Protein AF-W2XM88-F1 (afdb_monomer_lite)

Radius of gyration: 31.47 Å; chains: 1; bounding box: 105×67×70 Å

Sequence (199 aa):
MSSGGAAGGGGGAGAVAAAAQPRLARGGSKPSKVEGTFEVYRVELEVYLEEREAWGVVIGTDRRHNNDADQQAAWDSRNRLARGTILRGLRGCQHNAANKVCAMATAREMWTTLVEDNTVRDYSYMMTLRSQLYALKHVQGQLMSEYLSNIGRTRQLLNIVDPTHAISDDEMARILVVGVMQTHRDLVDQFYLLAKETL

Structure (mmCIF, N/CA/C/O backbone):
data_AF-W2XM88-F1
#
_entry.id   AF-W2XM88-F1
#
loop_
_atom_site.group_PDB
_atom_site.id
_atom_site.type_symbol
_atom_site.label_atom_id
_atom_site.label_alt_id
_atom_site.label_comp_id
_atom_site.label_asym_id
_atom_site.label_entity_id
_atom_site.label_seq_id
_atom_site.pdbx_PDB_ins_code
_atom_site.Cartn_x
_atom_site.Cartn_y
_atom_site.Cartn_z
_atom_site.occupancy
_atom_site.B_iso_or_equiv
_atom_site.auth_seq_id
_atom_site.auth_comp_id
_atom_site.auth_asym_id
_atom_site.auth_atom_id
_atom_site.pdbx_PDB_model_num
ATOM 1 N N . MET A 1 1 ? 70.668 49.390 -15.194 1.00 39.84 1 MET A N 1
ATOM 2 C CA . MET A 1 1 ? 70.262 50.574 -15.986 1.00 39.84 1 MET A CA 1
ATOM 3 C C . MET A 1 1 ? 69.513 50.035 -17.203 1.00 39.84 1 MET A C 1
ATOM 5 O O . MET A 1 1 ? 70.152 49.551 -18.118 1.00 39.84 1 MET A O 1
ATOM 9 N N . SER A 1 2 ? 68.240 49.662 -17.057 1.00 38.22 2 SER A N 1
ATOM 10 C CA . SER A 1 2 ? 67.039 50.471 -17.358 1.00 38.22 2 SER A CA 1
ATOM 11 C C . SER A 1 2 ? 67.017 51.128 -18.739 1.00 38.22 2 SER A C 1
ATOM 13 O O . SER A 1 2 ? 67.655 52.153 -18.944 1.00 38.22 2 SER A O 1
ATOM 15 N N . SER A 1 3 ? 66.216 50.552 -19.634 1.00 33.66 3 SER A N 1
ATOM 16 C CA . SER A 1 3 ? 65.252 51.185 -20.560 1.00 33.66 3 SER A CA 1
ATOM 17 C C . SER A 1 3 ? 64.600 50.026 -21.344 1.00 33.66 3 SER A C 1
ATOM 19 O O . SER A 1 3 ? 65.298 49.102 -21.732 1.00 33.66 3 SER A O 1
ATOM 21 N N . GLY A 1 4 ? 63.288 49.870 -21.521 1.00 31.69 4 GLY A N 1
ATOM 22 C CA . GLY A 1 4 ? 62.160 50.792 -21.447 1.00 31.69 4 GLY A CA 1
ATOM 23 C C . GLY A 1 4 ? 61.537 50.897 -22.843 1.00 31.69 4 GLY A C 1
ATOM 24 O O . GLY A 1 4 ? 62.103 51.575 -23.690 1.00 31.69 4 GLY A O 1
ATOM 25 N N . GLY A 1 5 ? 60.399 50.235 -23.091 1.00 29.69 5 GLY A N 1
ATOM 26 C CA . GLY A 1 5 ? 59.644 50.370 -24.346 1.00 29.69 5 GLY A CA 1
ATOM 27 C C . GLY A 1 5 ? 58.450 49.417 -24.443 1.00 29.69 5 GLY A C 1
ATOM 28 O O . GLY A 1 5 ? 58.631 48.219 -24.627 1.00 29.69 5 GLY A O 1
ATOM 29 N N . ALA A 1 6 ? 57.241 49.960 -24.293 1.00 35.41 6 ALA A N 1
ATOM 30 C CA . ALA A 1 6 ? 55.953 49.267 -24.261 1.00 35.41 6 ALA A CA 1
ATOM 31 C C . ALA A 1 6 ? 55.125 49.500 -25.541 1.00 35.41 6 ALA A C 1
ATOM 33 O O . ALA A 1 6 ? 55.218 50.569 -26.136 1.00 35.41 6 ALA A O 1
ATOM 34 N N . ALA A 1 7 ? 54.256 48.542 -25.880 1.00 34.28 7 ALA A N 1
ATOM 35 C CA . ALA A 1 7 ? 52.962 48.698 -26.572 1.00 34.28 7 ALA A CA 1
ATOM 36 C C . ALA A 1 7 ? 52.238 47.337 -26.442 1.00 34.28 7 ALA A C 1
ATOM 38 O O . ALA A 1 7 ? 52.823 46.317 -26.785 1.00 34.28 7 ALA A O 1
ATOM 39 N N . GLY A 1 8 ? 51.118 47.212 -25.715 1.00 29.50 8 GLY A N 1
ATOM 40 C CA . GLY A 1 8 ? 49.750 47.504 -26.181 1.00 29.50 8 GLY A CA 1
ATOM 41 C C . GLY A 1 8 ? 49.232 46.300 -26.985 1.00 29.50 8 GLY A C 1
ATOM 42 O O . GLY A 1 8 ? 49.882 45.899 -27.932 1.00 29.50 8 GLY A O 1
ATOM 43 N N . GLY A 1 9 ? 48.127 45.612 -26.720 1.00 28.59 9 GLY A N 1
ATOM 44 C CA . GLY A 1 9 ? 46.940 45.760 -25.885 1.00 28.59 9 GLY A CA 1
ATOM 45 C C . GLY A 1 9 ? 45.894 44.805 -26.499 1.00 28.59 9 GLY A C 1
ATOM 46 O O . GLY A 1 9 ? 45.999 44.481 -27.679 1.00 28.59 9 GLY A O 1
ATOM 47 N N . GLY A 1 10 ? 44.898 44.344 -25.741 1.00 27.47 10 GLY A N 1
ATOM 48 C CA . GLY A 1 10 ? 43.741 43.648 -26.327 1.00 27.47 10 GLY A CA 1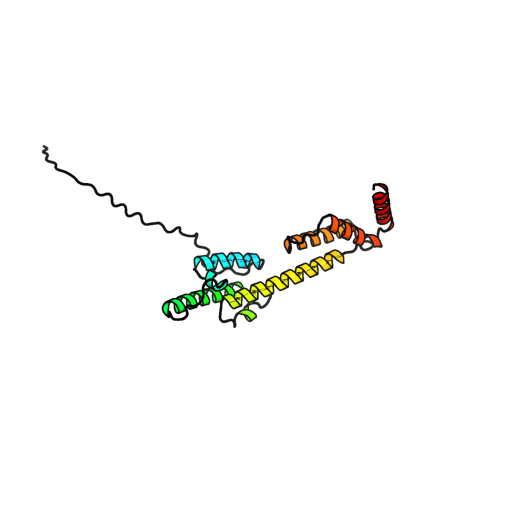
ATOM 49 C C . GLY A 1 10 ? 43.303 42.421 -25.543 1.00 27.47 10 GLY A C 1
ATOM 50 O O . GLY A 1 10 ? 43.972 41.395 -25.552 1.00 27.47 10 GLY A O 1
ATOM 51 N N . GLY A 1 11 ? 42.186 42.568 -24.834 1.00 29.28 11 GLY A N 1
ATOM 52 C CA . GLY A 1 11 ? 41.615 41.553 -23.964 1.00 29.28 11 GLY A CA 1
ATOM 53 C C . GLY A 1 11 ? 40.886 40.418 -24.677 1.00 29.28 11 GLY A C 1
ATOM 54 O O . GLY A 1 11 ? 40.822 40.327 -25.898 1.00 29.28 11 GLY A O 1
ATOM 55 N N . GLY A 1 12 ? 40.293 39.566 -23.850 1.00 29.67 12 GLY A N 1
ATOM 56 C CA . GLY A 1 12 ? 39.454 38.464 -24.292 1.00 29.67 12 GLY A CA 1
ATOM 57 C C . GLY A 1 12 ? 39.257 37.463 -23.172 1.00 29.67 12 GLY A C 1
ATOM 58 O O . GLY A 1 12 ? 39.845 36.388 -23.185 1.00 29.67 12 GLY A O 1
ATOM 59 N N . ALA A 1 13 ? 38.455 37.841 -22.176 1.00 36.44 13 ALA A N 1
ATOM 60 C CA . ALA A 1 13 ? 37.898 36.904 -21.216 1.00 36.44 13 ALA A CA 1
ATOM 61 C C . ALA A 1 13 ? 37.140 35.800 -21.970 1.00 36.44 13 ALA A C 1
ATOM 63 O O . ALA A 1 13 ? 36.214 36.077 -22.727 1.00 36.44 13 ALA A O 1
ATOM 64 N N . GLY A 1 14 ? 37.535 34.553 -21.739 1.00 30.44 14 GLY A N 1
ATOM 65 C CA . GLY A 1 14 ? 36.853 33.360 -22.225 1.00 30.44 14 GLY A CA 1
ATOM 66 C C . GLY A 1 14 ? 36.787 32.331 -21.108 1.00 30.44 14 GLY A C 1
ATOM 67 O O . GLY A 1 14 ? 37.320 31.235 -21.239 1.00 30.44 14 GLY A O 1
ATOM 68 N N . ALA A 1 15 ? 36.196 32.710 -19.972 1.00 31.98 15 ALA A N 1
ATOM 69 C CA . ALA A 1 15 ? 35.803 31.755 -18.948 1.00 31.98 15 ALA A CA 1
ATOM 70 C C . ALA A 1 15 ? 34.692 30.885 -19.542 1.00 31.98 15 ALA A C 1
ATOM 72 O O . ALA A 1 15 ? 33.534 31.294 -19.616 1.00 31.98 15 ALA A O 1
ATOM 73 N N . VAL A 1 16 ? 35.065 29.703 -20.028 1.00 36.12 16 VAL A N 1
ATOM 74 C CA . VAL A 1 16 ? 34.107 28.695 -20.471 1.00 36.12 16 VAL A CA 1
ATOM 75 C C . VAL A 1 16 ? 33.394 28.209 -19.214 1.00 36.12 16 VAL A C 1
ATOM 77 O O . VAL A 1 16 ? 33.923 27.404 -18.449 1.00 36.12 16 VAL A O 1
ATOM 80 N N . ALA A 1 17 ? 32.216 28.776 -18.958 1.00 32.69 17 ALA A N 1
ATOM 81 C CA . ALA A 1 17 ? 31.299 28.299 -17.941 1.00 32.69 17 ALA A CA 1
ATOM 82 C C . ALA A 1 17 ? 30.869 26.884 -18.339 1.00 32.69 17 ALA A C 1
ATOM 84 O O . ALA A 1 17 ? 29.949 26.691 -19.133 1.00 32.69 17 ALA A O 1
ATOM 85 N N . ALA A 1 18 ? 31.578 25.884 -17.817 1.00 36.00 18 ALA A N 1
ATOM 86 C CA . ALA A 1 18 ? 31.100 24.517 -17.805 1.00 36.00 18 ALA A CA 1
ATOM 87 C C . ALA A 1 18 ? 29.790 24.529 -17.014 1.00 36.00 18 ALA A C 1
ATOM 89 O O . ALA A 1 18 ? 29.796 24.689 -15.792 1.00 36.00 18 ALA A O 1
ATOM 90 N N . ALA A 1 19 ? 28.668 24.440 -17.729 1.00 34.88 19 ALA A N 1
ATOM 91 C CA . ALA A 1 19 ? 27.355 24.289 -17.136 1.00 34.88 19 ALA A CA 1
ATOM 92 C C . ALA A 1 19 ? 27.388 23.038 -16.253 1.00 34.88 19 ALA A C 1
ATOM 94 O O . ALA A 1 19 ? 27.403 21.905 -16.739 1.00 34.88 19 ALA A O 1
ATOM 95 N N . ALA A 1 20 ? 27.476 23.257 -14.944 1.00 37.00 20 ALA A N 1
ATOM 96 C CA . ALA A 1 20 ? 27.357 22.211 -13.957 1.00 37.00 20 ALA A CA 1
ATOM 97 C C . ALA A 1 20 ? 25.929 21.675 -14.051 1.00 37.00 20 AL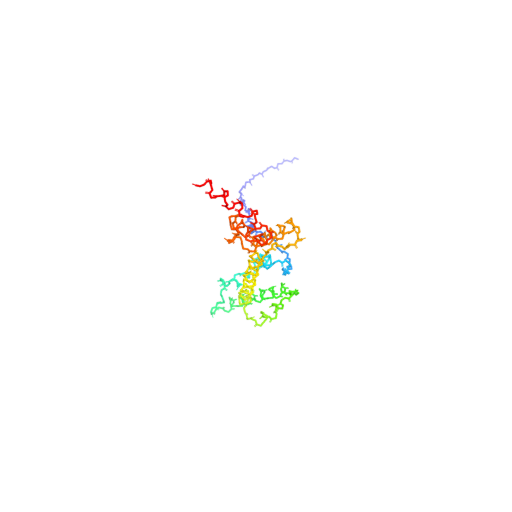A A C 1
ATOM 99 O O . ALA A 1 20 ? 24.983 22.308 -13.583 1.00 37.00 20 ALA A O 1
ATOM 100 N N . GLN A 1 21 ? 25.775 20.514 -14.687 1.00 39.19 21 GLN A N 1
ATOM 101 C CA . GLN A 1 21 ? 24.579 19.705 -14.504 1.00 39.19 21 GLN A CA 1
ATOM 102 C C . GLN A 1 21 ? 24.385 19.531 -12.993 1.00 39.19 21 GLN A C 1
ATOM 104 O O . GLN A 1 21 ? 25.354 19.170 -12.309 1.00 39.19 21 GLN A O 1
ATOM 109 N N . PRO A 1 22 ? 23.189 19.811 -12.445 1.00 36.97 22 PRO A N 1
ATOM 110 C CA . PRO A 1 22 ? 22.929 19.552 -11.044 1.00 36.97 22 PRO A CA 1
ATOM 111 C C . PRO A 1 22 ? 23.168 18.061 -10.818 1.00 36.97 22 PRO A C 1
ATOM 113 O O . PRO A 1 22 ? 22.455 17.210 -11.346 1.00 36.97 22 PRO A O 1
ATOM 116 N N . ARG A 1 23 ? 24.238 17.741 -10.086 1.00 41.81 23 ARG A N 1
ATOM 117 C CA . ARG A 1 23 ? 24.503 16.384 -9.624 1.00 41.81 23 ARG A CA 1
ATOM 118 C C . ARG A 1 23 ? 23.393 16.056 -8.639 1.00 41.81 23 ARG A C 1
ATOM 120 O O . ARG A 1 23 ? 23.501 16.395 -7.463 1.00 41.81 23 ARG A O 1
ATOM 127 N N . LEU A 1 24 ? 22.327 15.441 -9.147 1.00 47.94 24 LEU A N 1
ATOM 128 C CA . LEU A 1 24 ? 21.355 14.725 -8.333 1.00 47.94 24 LEU A CA 1
ATOM 129 C C . LEU A 1 24 ? 22.158 13.866 -7.355 1.00 47.94 24 LEU A C 1
ATOM 131 O O . LEU A 1 24 ? 23.097 13.167 -7.757 1.00 47.94 24 LEU A O 1
ATOM 135 N N . ALA A 1 25 ? 21.882 14.038 -6.063 1.00 43.94 25 ALA A N 1
ATOM 136 C CA . ALA A 1 25 ? 22.568 13.326 -5.001 1.00 43.94 25 ALA A CA 1
ATOM 137 C C . ALA A 1 25 ? 22.481 11.831 -5.311 1.00 43.94 25 ALA A C 1
ATOM 139 O O . ALA A 1 25 ? 21.395 11.274 -5.332 1.00 43.94 25 ALA A O 1
ATOM 140 N N . ARG A 1 26 ? 23.623 11.213 -5.629 1.00 46.69 26 ARG A N 1
ATOM 141 C CA . ARG A 1 26 ? 23.693 9.825 -6.083 1.00 46.69 26 ARG A CA 1
ATOM 142 C C . ARG A 1 26 ? 23.193 8.915 -4.963 1.00 46.69 26 ARG A C 1
ATOM 144 O O . ARG A 1 26 ? 23.941 8.642 -4.021 1.00 46.69 26 ARG A O 1
ATOM 151 N N . GLY A 1 27 ? 21.959 8.445 -5.083 1.00 47.16 27 GLY A N 1
ATOM 152 C CA . GLY A 1 27 ? 21.377 7.401 -4.265 1.00 47.16 27 GLY A CA 1
ATOM 153 C C . GLY A 1 27 ? 22.260 6.159 -4.258 1.00 47.16 27 GLY A C 1
ATOM 154 O O . GLY A 1 27 ? 23.084 5.920 -5.154 1.00 47.16 27 GLY A O 1
ATOM 155 N N . GLY A 1 28 ? 22.143 5.385 -3.179 1.00 56.28 28 GLY A N 1
ATOM 156 C CA . GLY A 1 28 ? 22.988 4.226 -2.918 1.00 56.28 28 GLY A CA 1
ATOM 157 C C . GLY A 1 28 ? 23.161 3.331 -4.150 1.00 56.28 28 GLY A C 1
ATOM 158 O O . GLY A 1 28 ? 22.232 3.054 -4.899 1.00 56.28 28 GLY A O 1
ATOM 159 N N . SER A 1 29 ? 24.381 2.834 -4.367 1.00 58.84 29 SER A N 1
ATOM 160 C CA . SER A 1 29 ? 24.709 1.976 -5.521 1.00 58.84 29 SER A CA 1
ATOM 161 C C . SER A 1 29 ? 23.876 0.678 -5.566 1.00 58.84 29 SER A C 1
ATOM 163 O O . SER A 1 29 ? 23.706 0.059 -6.621 1.00 58.84 29 SER A O 1
ATOM 165 N N . LYS A 1 30 ? 23.327 0.262 -4.418 1.00 61.34 30 LYS A N 1
ATOM 166 C CA . LYS A 1 30 ? 22.589 -0.991 -4.255 1.00 61.34 30 LYS A CA 1
ATOM 167 C C . LYS A 1 30 ? 21.083 -0.765 -4.439 1.00 61.34 30 LYS A C 1
ATOM 169 O O . LYS A 1 30 ? 20.570 0.199 -3.886 1.00 61.34 30 LYS A O 1
ATOM 174 N N . PRO A 1 31 ? 20.383 -1.663 -5.155 1.00 60.03 31 PRO A N 1
ATOM 175 C CA . PRO A 1 31 ? 18.926 -1.631 -5.233 1.00 60.03 31 PRO A CA 1
ATOM 176 C C . PRO A 1 31 ? 18.302 -1.768 -3.846 1.00 60.03 31 PRO A C 1
ATOM 178 O O . PRO A 1 31 ? 18.804 -2.577 -3.053 1.00 60.03 31 PRO A O 1
ATOM 181 N N . SER A 1 32 ? 17.227 -1.023 -3.582 1.00 61.78 32 SER A N 1
ATOM 182 C CA . SER A 1 32 ? 16.466 -1.136 -2.338 1.00 61.78 32 SER A CA 1
ATOM 183 C C . SER A 1 32 ? 15.936 -2.557 -2.157 1.00 61.78 32 SER A C 1
ATOM 185 O O . SER A 1 32 ? 15.514 -3.227 -3.107 1.00 61.78 32 SER A O 1
ATOM 187 N N . LYS A 1 33 ? 16.019 -3.048 -0.923 1.00 67.88 33 LYS A N 1
ATOM 188 C CA . LYS A 1 33 ? 15.317 -4.260 -0.499 1.00 67.88 33 LYS A CA 1
ATOM 189 C C . LYS A 1 33 ? 13.952 -3.840 0.022 1.00 67.88 33 LYS A C 1
ATOM 191 O O . LYS A 1 33 ? 13.813 -2.726 0.507 1.00 67.88 33 LYS A O 1
ATOM 196 N N . VAL A 1 34 ? 12.958 -4.721 -0.044 1.00 61.97 34 VAL A N 1
ATOM 197 C CA . VAL A 1 34 ? 11.711 -4.498 0.698 1.00 61.97 34 VAL A CA 1
ATOM 198 C C . VAL A 1 34 ? 12.034 -4.615 2.191 1.00 61.97 34 VAL A C 1
ATOM 200 O O . VAL A 1 34 ? 12.021 -5.708 2.757 1.00 61.97 34 VAL A O 1
ATOM 203 N N . GLU A 1 35 ? 12.387 -3.496 2.815 1.00 61.16 35 GLU A N 1
ATOM 204 C CA . GLU A 1 35 ? 12.557 -3.356 4.258 1.00 61.16 35 GLU A CA 1
ATOM 205 C C . GLU A 1 35 ? 11.410 -2.480 4.778 1.00 61.16 35 GLU A C 1
ATOM 207 O O . GLU A 1 35 ? 11.300 -1.305 4.444 1.00 61.16 35 GLU A O 1
ATOM 212 N N . GLY A 1 36 ? 10.501 -3.070 5.559 1.00 66.75 36 GLY A N 1
ATOM 213 C CA . GLY A 1 36 ? 9.303 -2.381 6.048 1.00 66.75 36 GLY A CA 1
ATOM 214 C C . GLY A 1 36 ? 8.063 -2.598 5.173 1.00 66.75 36 GLY A C 1
ATOM 215 O O . GLY A 1 36 ? 7.810 -3.710 4.706 1.00 66.75 36 GLY A O 1
ATOM 216 N N . THR A 1 37 ? 7.234 -1.561 5.028 1.00 77.44 37 THR A N 1
ATOM 217 C CA . THR A 1 37 ? 5.964 -1.620 4.285 1.00 77.44 37 THR A CA 1
ATOM 218 C C . THR A 1 37 ? 6.181 -1.511 2.775 1.00 77.44 37 THR A C 1
ATOM 220 O O . THR A 1 37 ? 7.210 -1.025 2.305 1.00 77.44 37 THR A O 1
ATOM 223 N N . PHE A 1 38 ? 5.189 -1.947 1.992 1.00 83.81 38 PHE A N 1
ATOM 224 C CA . PHE A 1 38 ? 5.240 -1.836 0.532 1.00 83.81 38 PHE A CA 1
ATOM 225 C C . PHE A 1 38 ? 5.366 -0.380 0.056 1.00 83.81 38 PHE A C 1
ATOM 227 O O . PHE A 1 38 ? 6.089 -0.120 -0.899 1.00 83.81 38 PHE A O 1
ATOM 234 N N . GLU A 1 39 ? 4.750 0.574 0.759 1.00 84.88 39 GLU A N 1
ATOM 235 C CA . GLU A 1 39 ? 4.851 2.003 0.432 1.00 84.88 39 GLU A CA 1
ATOM 236 C C . GLU A 1 39 ? 6.270 2.561 0.602 1.00 84.88 39 GLU A C 1
ATOM 238 O O . GLU A 1 39 ? 6.733 3.337 -0.232 1.00 84.88 39 GLU A O 1
ATOM 243 N N . VAL A 1 40 ? 7.009 2.121 1.627 1.00 85.38 40 VAL A N 1
ATOM 244 C CA . VAL A 1 40 ? 8.425 2.501 1.783 1.00 85.38 40 VAL A CA 1
ATOM 245 C C . VAL A 1 40 ? 9.238 1.942 0.621 1.00 85.38 40 VAL A C 1
ATOM 247 O O . VAL A 1 40 ? 9.966 2.680 -0.042 1.00 85.38 40 VAL A O 1
ATOM 250 N N . TYR A 1 41 ? 9.043 0.659 0.307 1.00 87.19 41 TYR A N 1
ATOM 251 C CA . TYR A 1 41 ? 9.704 0.031 -0.833 1.00 87.19 41 TYR A CA 1
ATOM 252 C C . TYR A 1 41 ? 9.396 0.743 -2.156 1.00 87.19 41 TYR A C 1
ATOM 254 O O . TYR A 1 41 ? 10.297 0.934 -2.972 1.00 87.19 41 TYR A O 1
ATOM 262 N N . ARG A 1 42 ? 8.141 1.153 -2.366 1.00 89.69 42 ARG A N 1
ATOM 263 C CA . ARG A 1 42 ? 7.705 1.891 -3.552 1.00 89.69 42 ARG A CA 1
ATOM 264 C C . ARG A 1 42 ? 8.490 3.184 -3.732 1.00 89.69 42 ARG A C 1
ATOM 266 O O . ARG A 1 42 ? 9.026 3.400 -4.814 1.00 89.69 42 ARG A O 1
ATOM 273 N N . VAL A 1 43 ? 8.574 4.005 -2.688 1.00 89.56 43 VAL A N 1
ATOM 274 C CA . VAL A 1 43 ? 9.281 5.292 -2.742 1.00 89.56 43 VAL A CA 1
ATOM 275 C C . VAL A 1 43 ? 10.778 5.082 -2.976 1.00 89.56 43 VAL A C 1
ATOM 277 O O . VAL A 1 43 ? 11.376 5.748 -3.818 1.00 89.56 43 VAL A O 1
ATOM 280 N N . GLU A 1 44 ? 11.397 4.120 -2.290 1.00 89.31 44 GLU A N 1
ATOM 281 C CA . GLU A 1 44 ? 12.819 3.821 -2.497 1.00 89.31 44 GLU A CA 1
ATOM 282 C C . GLU A 1 44 ? 13.112 3.306 -3.914 1.00 89.31 44 GLU A C 1
ATOM 284 O O . GLU A 1 44 ? 14.140 3.639 -4.509 1.00 89.31 44 GLU A O 1
ATOM 289 N N . LEU A 1 45 ? 12.213 2.482 -4.457 1.00 91.06 45 LEU A N 1
ATOM 290 C CA . LEU A 1 45 ? 12.309 1.958 -5.813 1.00 91.06 45 LEU A CA 1
ATOM 291 C C . LEU A 1 45 ? 12.173 3.069 -6.860 1.00 91.06 45 LEU A C 1
ATOM 293 O O . LEU A 1 45 ? 12.941 3.082 -7.824 1.00 91.06 45 LEU A O 1
ATOM 297 N N . GLU A 1 46 ? 11.213 3.974 -6.666 1.00 92.56 46 GLU A N 1
ATOM 298 C CA . GLU A 1 46 ? 10.980 5.141 -7.517 1.00 92.56 46 GLU A CA 1
ATOM 299 C C . GLU A 1 46 ? 12.246 5.992 -7.609 1.00 92.56 46 GLU A C 1
ATOM 301 O O . GLU A 1 46 ? 12.824 6.101 -8.690 1.00 92.56 46 GLU A O 1
ATOM 306 N N . VAL A 1 47 ? 12.772 6.451 -6.471 1.00 91.00 47 VAL A N 1
ATOM 307 C CA . VAL A 1 47 ? 13.997 7.267 -6.420 1.00 91.00 47 VAL A CA 1
ATOM 308 C C . VAL A 1 47 ? 15.174 6.558 -7.101 1.00 91.00 47 VAL A C 1
ATOM 310 O O . VAL A 1 47 ? 15.885 7.146 -7.917 1.00 91.00 47 VAL A O 1
ATOM 313 N N . TYR A 1 48 ? 15.373 5.265 -6.823 1.00 90.31 48 TYR A N 1
ATOM 314 C CA . TYR A 1 48 ? 16.484 4.505 -7.402 1.00 90.31 48 TYR A CA 1
ATOM 315 C C . TYR A 1 48 ? 16.405 4.394 -8.933 1.00 90.31 48 TYR A C 1
ATOM 317 O O . TYR A 1 48 ? 17.435 4.441 -9.622 1.00 90.31 48 TYR A O 1
ATOM 325 N N . LEU A 1 49 ? 15.200 4.186 -9.472 1.00 92.56 49 LEU A N 1
ATOM 326 C CA . LEU A 1 49 ? 14.979 4.007 -10.906 1.00 92.56 49 LEU A CA 1
ATOM 327 C C . LEU A 1 49 ? 14.865 5.334 -11.657 1.00 92.56 49 LEU A C 1
ATOM 329 O O . LEU A 1 49 ? 15.213 5.364 -12.839 1.00 92.56 49 LEU A O 1
ATOM 333 N N . GLU A 1 50 ? 14.436 6.414 -11.007 1.00 92.50 50 GLU A N 1
ATOM 334 C CA . GLU A 1 50 ? 14.449 7.763 -11.579 1.00 92.50 50 GLU A CA 1
ATOM 335 C C . GLU A 1 50 ? 15.873 8.225 -11.885 1.00 92.50 50 GLU A C 1
ATOM 337 O O . GLU A 1 50 ? 16.156 8.629 -13.011 1.00 92.50 50 GLU A O 1
ATOM 342 N N . GLU A 1 51 ? 16.813 8.035 -10.953 1.00 90.44 51 GLU A N 1
ATOM 343 C CA . GLU A 1 51 ? 18.242 8.332 -11.163 1.00 90.44 51 GLU A CA 1
ATOM 344 C C . GLU A 1 51 ? 18.871 7.593 -12.357 1.00 90.44 51 GLU A C 1
ATOM 346 O O . GLU A 1 51 ? 19.959 7.945 -12.816 1.00 90.44 51 GLU A O 1
ATOM 351 N N . ARG A 1 52 ? 18.226 6.519 -12.822 1.00 90.06 52 ARG A N 1
ATOM 352 C CA . ARG A 1 52 ? 18.691 5.643 -13.907 1.00 90.06 52 ARG A CA 1
ATOM 353 C C . ARG A 1 52 ? 17.791 5.714 -15.139 1.00 90.06 52 ARG A C 1
ATOM 355 O O . ARG A 1 52 ? 17.908 4.852 -16.009 1.00 90.06 52 ARG A O 1
ATOM 362 N N . GLU A 1 53 ? 16.891 6.698 -15.192 1.00 92.06 53 GLU A N 1
ATOM 363 C CA . GLU A 1 53 ? 15.932 6.911 -16.284 1.00 92.06 53 GLU A CA 1
ATOM 364 C C . GLU A 1 53 ? 15.111 5.655 -16.628 1.00 92.06 53 GLU A C 1
ATOM 366 O O . GLU A 1 53 ? 14.764 5.406 -17.781 1.00 92.06 53 GLU A O 1
ATOM 371 N N . ALA A 1 54 ? 14.837 4.809 -15.635 1.00 92.88 54 ALA A N 1
ATOM 372 C CA . ALA A 1 54 ? 14.149 3.533 -15.815 1.00 92.88 54 ALA A CA 1
ATOM 373 C C . ALA A 1 54 ? 12.748 3.524 -15.189 1.00 92.88 54 ALA A C 1
ATOM 375 O O . ALA A 1 54 ? 11.951 2.637 -15.501 1.00 92.88 54 ALA A O 1
ATOM 376 N N . TRP A 1 55 ? 12.423 4.510 -14.342 1.00 94.88 55 TRP A N 1
ATOM 377 C CA . TRP A 1 55 ? 11.108 4.616 -13.703 1.00 94.88 55 TRP A CA 1
ATOM 378 C C . TRP A 1 55 ? 9.976 4.777 -14.722 1.00 94.88 55 TRP A C 1
ATOM 380 O O . TRP A 1 55 ? 8.960 4.091 -14.616 1.00 94.88 55 TRP A O 1
ATOM 390 N N . GLY A 1 56 ? 10.198 5.558 -15.785 1.00 91.31 56 GLY A N 1
ATOM 391 C CA . GLY A 1 56 ? 9.232 5.752 -16.870 1.00 91.31 56 GLY A CA 1
ATOM 392 C C . GLY A 1 56 ? 8.783 4.450 -17.545 1.00 91.31 56 GLY A C 1
ATOM 393 O O . GLY A 1 56 ? 7.642 4.344 -17.988 1.00 91.31 56 GLY A O 1
ATOM 394 N N . VAL A 1 57 ? 9.625 3.410 -17.555 1.00 93.31 57 VAL A N 1
ATOM 395 C CA . VAL A 1 57 ? 9.270 2.072 -18.063 1.00 93.31 57 VAL A CA 1
ATOM 396 C C . VAL A 1 57 ? 8.365 1.313 -17.084 1.00 93.31 57 VAL A C 1
ATOM 398 O O . VAL A 1 57 ? 7.494 0.557 -17.513 1.00 93.31 57 VAL A O 1
ATOM 401 N N . VAL A 1 58 ? 8.544 1.522 -15.777 1.00 93.38 58 VAL A N 1
ATOM 402 C CA . VAL A 1 58 ? 7.766 0.874 -14.707 1.00 93.38 58 VAL A CA 1
ATOM 403 C C . VAL A 1 58 ? 6.339 1.410 -14.660 1.00 93.38 58 VAL A C 1
ATOM 405 O O . VAL A 1 58 ? 5.387 0.634 -14.710 1.00 93.38 58 VAL A O 1
ATOM 408 N N . ILE A 1 59 ? 6.179 2.735 -14.641 1.00 92.69 59 ILE A N 1
ATOM 409 C CA . ILE A 1 59 ? 4.860 3.389 -14.741 1.00 92.69 59 ILE A CA 1
ATOM 410 C C . ILE A 1 59 ? 4.318 3.368 -16.185 1.00 92.69 59 ILE A C 1
ATOM 412 O O . ILE A 1 59 ? 3.129 3.571 -16.440 1.00 92.69 59 ILE A O 1
ATOM 416 N N . GLY A 1 60 ? 5.206 3.068 -17.137 1.00 90.38 60 GLY A N 1
ATOM 417 C CA . GLY A 1 60 ? 4.985 2.927 -18.571 1.00 90.38 60 GLY A CA 1
ATOM 418 C C . GLY A 1 60 ? 4.503 4.195 -19.270 1.00 90.38 60 GLY A C 1
ATOM 419 O O . GLY A 1 60 ? 3.703 4.104 -20.204 1.00 90.38 60 GLY A O 1
ATOM 420 N N . THR A 1 61 ? 4.997 5.347 -18.819 1.00 91.56 61 THR A N 1
ATOM 421 C CA . THR A 1 61 ? 5.061 6.575 -19.624 1.00 91.56 61 THR A CA 1
ATOM 422 C C . THR A 1 61 ? 5.996 6.377 -20.817 1.00 91.56 61 THR A C 1
ATOM 424 O O . THR A 1 61 ? 5.710 6.861 -21.910 1.00 91.56 61 THR A O 1
ATOM 427 N N . ASP A 1 62 ? 7.049 5.575 -20.635 1.00 88.81 62 ASP A N 1
ATOM 428 C CA . ASP A 1 62 ? 8.025 5.250 -21.668 1.00 88.81 62 ASP A CA 1
ATOM 429 C C . ASP A 1 62 ? 7.627 3.945 -22.355 1.00 88.81 62 ASP A C 1
ATOM 431 O O . ASP A 1 62 ? 7.680 2.853 -21.774 1.00 88.81 62 ASP A O 1
ATOM 435 N N . ARG A 1 63 ? 7.234 4.047 -23.625 1.00 88.62 63 ARG A N 1
ATOM 436 C CA . ARG A 1 63 ? 6.854 2.898 -24.451 1.00 88.62 63 ARG A CA 1
ATOM 437 C C . ARG A 1 63 ? 7.978 2.516 -25.401 1.00 88.62 63 ARG A C 1
ATOM 439 O O . ARG A 1 63 ? 8.712 3.365 -25.896 1.00 88.62 63 ARG A O 1
ATOM 446 N N . ARG A 1 64 ? 8.078 1.216 -25.676 1.00 88.12 64 ARG A N 1
ATOM 447 C CA . ARG A 1 64 ? 9.004 0.686 -26.676 1.00 88.12 64 ARG A CA 1
ATOM 448 C C . ARG A 1 64 ? 8.660 1.284 -28.041 1.00 88.12 64 ARG A C 1
ATOM 450 O O . ARG A 1 64 ? 7.502 1.246 -28.452 1.00 88.12 64 ARG A O 1
ATOM 457 N N . HIS A 1 65 ? 9.656 1.832 -28.729 1.00 87.69 65 HIS A N 1
ATOM 458 C CA . HIS A 1 65 ? 9.469 2.405 -30.060 1.00 87.69 65 HIS A CA 1
ATOM 459 C C . HIS A 1 65 ? 9.111 1.331 -31.093 1.00 87.69 65 HIS A C 1
ATOM 461 O O . HIS A 1 65 ? 9.568 0.192 -31.003 1.00 87.69 65 HIS A O 1
ATOM 467 N N . ASN A 1 66 ? 8.310 1.696 -32.097 1.00 85.81 66 ASN A N 1
ATOM 468 C CA . ASN A 1 66 ? 7.796 0.732 -33.075 1.00 85.81 66 ASN A CA 1
ATOM 469 C C . ASN A 1 66 ? 8.844 0.318 -34.122 1.00 85.81 66 ASN A C 1
ATOM 471 O O . ASN A 1 66 ? 8.925 -0.861 -34.449 1.00 85.81 66 ASN A O 1
ATOM 475 N N . ASN A 1 67 ? 9.656 1.263 -34.614 1.00 89.38 67 ASN A N 1
ATOM 476 C CA . ASN A 1 67 ? 10.473 1.057 -35.821 1.00 89.38 67 ASN A CA 1
ATOM 477 C C . ASN A 1 67 ? 11.960 1.425 -35.666 1.00 89.38 67 ASN A C 1
ATOM 479 O O . ASN A 1 67 ? 12.737 1.170 -36.579 1.00 89.38 67 ASN A O 1
ATOM 483 N N . ASP A 1 68 ? 12.357 2.037 -34.549 1.00 92.94 68 ASP A N 1
ATOM 484 C CA . ASP A 1 68 ? 13.739 2.463 -34.311 1.00 92.94 68 ASP A CA 1
ATOM 485 C C . ASP A 1 68 ? 14.453 1.437 -33.420 1.00 92.94 68 ASP A C 1
ATOM 487 O O . ASP A 1 68 ? 14.105 1.266 -32.248 1.00 92.94 68 ASP A O 1
ATOM 491 N N . ALA A 1 69 ? 15.433 0.734 -33.993 1.00 90.75 69 ALA A N 1
ATOM 492 C CA . ALA A 1 69 ? 16.158 -0.340 -33.323 1.00 90.75 69 ALA A CA 1
ATOM 493 C C . ALA A 1 69 ? 17.031 0.160 -32.158 1.00 90.75 69 ALA A C 1
ATOM 495 O O . ALA A 1 69 ? 17.124 -0.521 -31.134 1.00 90.75 69 ALA A O 1
ATOM 496 N N . ASP A 1 70 ? 17.621 1.352 -32.271 1.00 90.25 70 ASP A N 1
ATOM 497 C CA . ASP A 1 70 ? 18.482 1.918 -31.229 1.00 90.25 70 ASP A CA 1
ATOM 498 C C . ASP A 1 70 ? 17.638 2.345 -30.024 1.00 90.25 70 ASP A C 1
ATOM 500 O O . ASP A 1 70 ? 17.963 2.046 -28.868 1.00 90.25 70 ASP A O 1
ATOM 504 N N . GLN A 1 71 ? 16.482 2.958 -30.287 1.00 87.69 71 GLN A N 1
ATOM 505 C CA . GLN A 1 71 ? 15.528 3.328 -29.242 1.00 87.69 71 GLN A CA 1
ATOM 506 C C . GLN A 1 71 ? 14.863 2.097 -28.603 1.00 87.69 71 GLN A C 1
ATOM 508 O O . GLN A 1 71 ? 14.625 2.078 -27.391 1.00 87.69 71 GLN A O 1
ATOM 513 N N . GLN A 1 72 ? 14.607 1.037 -29.378 1.00 90.75 72 GLN A N 1
ATOM 514 C CA . GLN A 1 72 ? 14.164 -0.255 -28.843 1.00 90.75 72 GLN A CA 1
ATOM 515 C C . GLN A 1 72 ? 15.213 -0.872 -27.916 1.00 90.75 72 GLN A C 1
ATOM 517 O O . GLN A 1 72 ? 14.867 -1.293 -26.813 1.00 90.75 72 GLN A O 1
ATOM 522 N N . ALA A 1 73 ? 16.487 -0.886 -28.316 1.00 91.69 73 ALA A N 1
ATOM 523 C CA . ALA A 1 73 ? 17.570 -1.434 -27.504 1.00 91.69 73 ALA A CA 1
ATOM 524 C C . ALA A 1 73 ? 17.758 -0.657 -26.189 1.00 91.69 73 ALA A C 1
ATOM 526 O O . ALA A 1 73 ? 17.952 -1.267 -25.129 1.00 91.69 73 ALA A O 1
ATOM 527 N N . ALA A 1 74 ? 17.646 0.675 -26.237 1.00 90.88 74 ALA A N 1
ATOM 528 C CA . ALA A 1 74 ? 17.679 1.531 -25.054 1.00 90.88 74 ALA A CA 1
ATOM 529 C C . ALA A 1 74 ? 16.518 1.221 -24.093 1.00 90.88 74 ALA A C 1
ATOM 531 O O . ALA A 1 74 ? 16.741 1.012 -22.895 1.00 90.88 74 ALA A O 1
ATOM 532 N N . TRP A 1 75 ? 15.291 1.107 -24.616 1.00 93.88 75 TRP A N 1
ATOM 533 C CA . TRP A 1 75 ? 14.120 0.731 -23.821 1.00 93.88 75 TRP A CA 1
ATOM 534 C C . TRP A 1 75 ? 14.260 -0.679 -23.231 1.00 93.88 75 TRP A C 1
ATOM 536 O O . TRP A 1 75 ? 14.045 -0.871 -22.035 1.00 93.88 75 TRP A O 1
ATOM 546 N N . ASP A 1 76 ? 14.700 -1.659 -24.027 1.00 93.50 76 ASP A N 1
ATOM 547 C CA . ASP A 1 76 ? 14.895 -3.045 -23.588 1.00 93.50 76 ASP A CA 1
ATOM 548 C C . ASP A 1 76 ? 15.949 -3.126 -22.465 1.00 93.50 76 ASP A C 1
ATOM 550 O O . ASP A 1 76 ? 15.814 -3.920 -21.529 1.00 93.50 76 ASP A O 1
ATOM 554 N N . SER A 1 77 ? 16.982 -2.277 -22.514 1.00 93.44 77 SER A N 1
ATOM 555 C CA . SER A 1 77 ? 17.987 -2.148 -21.452 1.00 93.44 77 SER A CA 1
ATOM 556 C C . SER A 1 77 ? 17.388 -1.617 -20.145 1.00 93.44 77 SER A C 1
ATOM 558 O O . SER A 1 77 ? 17.551 -2.246 -19.093 1.00 93.44 77 SER A O 1
ATOM 560 N N . ARG A 1 78 ? 16.626 -0.516 -20.208 1.00 94.19 78 ARG A N 1
ATOM 561 C CA . ARG A 1 78 ? 15.929 0.072 -19.048 1.00 94.19 78 ARG A CA 1
ATOM 562 C C . ARG A 1 78 ? 14.900 -0.893 -18.457 1.00 94.19 78 ARG A C 1
ATOM 564 O O . ARG A 1 78 ? 14.862 -1.078 -17.242 1.00 94.19 78 ARG A O 1
ATOM 571 N N . ASN A 1 79 ? 14.141 -1.590 -19.305 1.00 94.75 79 ASN A N 1
ATOM 572 C CA . ASN A 1 79 ? 13.200 -2.626 -18.885 1.00 94.75 79 ASN A CA 1
ATOM 573 C C . ASN A 1 79 ? 13.913 -3.758 -18.128 1.00 94.75 79 ASN A C 1
ATOM 575 O O . ASN A 1 79 ? 13.486 -4.137 -17.039 1.00 94.75 79 ASN A O 1
ATOM 579 N N . ARG A 1 80 ? 15.039 -4.276 -18.643 1.00 94.62 80 ARG A N 1
ATOM 580 C CA . ARG A 1 80 ? 15.828 -5.306 -17.939 1.00 94.62 80 ARG A CA 1
ATOM 581 C C . ARG A 1 80 ? 16.359 -4.815 -16.590 1.00 94.62 80 ARG A C 1
ATOM 583 O O . ARG A 1 80 ? 16.295 -5.563 -15.613 1.00 94.62 80 ARG A O 1
ATOM 590 N N . LEU A 1 81 ? 16.851 -3.576 -16.523 1.00 93.88 81 LEU A N 1
ATOM 591 C CA . LEU A 1 81 ? 17.331 -2.962 -15.282 1.00 93.88 81 LEU A CA 1
ATOM 592 C C . LEU A 1 81 ? 16.214 -2.851 -14.234 1.00 93.88 81 LEU A C 1
ATOM 594 O O . LEU A 1 81 ? 16.414 -3.249 -13.082 1.00 93.88 81 LEU A O 1
ATOM 598 N N . ALA A 1 82 ? 15.039 -2.365 -14.635 1.00 94.25 82 ALA A N 1
ATOM 599 C CA . ALA A 1 82 ? 13.881 -2.224 -13.761 1.00 94.25 82 ALA A CA 1
ATOM 600 C C . ALA A 1 82 ? 13.380 -3.589 -13.262 1.00 94.25 82 ALA A C 1
ATOM 602 O O . ALA A 1 82 ? 13.255 -3.789 -12.055 1.00 94.25 82 ALA A O 1
ATOM 603 N N . ARG A 1 83 ? 13.209 -4.575 -14.156 1.00 94.38 83 ARG A N 1
ATOM 604 C CA . ARG A 1 83 ? 12.822 -5.950 -13.781 1.00 94.38 83 ARG A CA 1
ATOM 605 C C . ARG A 1 83 ? 13.800 -6.566 -12.781 1.00 94.38 83 ARG A C 1
ATOM 607 O O . ARG A 1 83 ? 13.389 -7.125 -11.766 1.00 94.38 83 ARG A O 1
ATOM 614 N N . GLY A 1 84 ? 15.103 -6.442 -13.040 1.00 91.50 84 GLY A N 1
ATOM 615 C CA . GLY A 1 84 ? 16.144 -6.964 -12.153 1.00 91.50 84 GLY A CA 1
ATOM 616 C C . GLY A 1 84 ? 16.156 -6.289 -10.780 1.00 91.50 84 GLY A C 1
ATOM 617 O O . GLY A 1 84 ? 16.385 -6.954 -9.768 1.00 91.50 84 GLY A O 1
ATOM 618 N N . THR A 1 85 ? 15.884 -4.985 -10.744 1.00 91.50 85 THR A N 1
ATOM 619 C CA . THR A 1 85 ? 15.767 -4.191 -9.517 1.00 91.50 85 THR A CA 1
ATOM 620 C C . THR A 1 85 ? 14.545 -4.608 -8.698 1.00 91.50 85 THR A C 1
ATOM 622 O O . THR A 1 85 ? 14.699 -4.928 -7.520 1.00 91.50 85 THR A O 1
ATOM 625 N N . ILE A 1 86 ? 13.372 -4.725 -9.334 1.00 91.81 86 ILE A N 1
ATOM 626 C CA . ILE A 1 86 ? 12.138 -5.204 -8.693 1.00 91.81 86 ILE A CA 1
ATOM 627 C C . ILE A 1 86 ? 12.359 -6.597 -8.096 1.00 91.81 86 ILE A C 1
ATOM 629 O O . ILE A 1 86 ? 12.159 -6.809 -6.902 1.00 91.81 86 ILE A O 1
ATOM 633 N N . LEU A 1 87 ? 12.869 -7.547 -8.889 1.00 90.06 87 LEU A N 1
ATOM 634 C CA . LEU A 1 87 ? 13.131 -8.905 -8.403 1.00 90.06 87 LEU A CA 1
ATOM 635 C C . LEU A 1 87 ? 14.101 -8.933 -7.227 1.00 90.06 87 LEU A C 1
ATOM 637 O O . LEU A 1 87 ? 13.931 -9.755 -6.333 1.00 90.06 87 LEU A O 1
ATOM 641 N N . ARG A 1 88 ? 15.126 -8.073 -7.223 1.00 86.94 88 ARG A N 1
ATOM 642 C CA . ARG A 1 88 ? 16.087 -8.008 -6.118 1.00 86.94 88 ARG A CA 1
ATOM 643 C C . ARG A 1 88 ? 15.451 -7.454 -4.851 1.00 86.94 88 ARG A C 1
ATOM 645 O O . ARG A 1 88 ? 15.745 -7.991 -3.787 1.00 86.94 88 ARG A O 1
ATOM 652 N N . GLY A 1 89 ? 14.584 -6.452 -4.981 1.00 85.12 89 GLY A N 1
ATOM 653 C CA . GLY A 1 89 ? 13.817 -5.904 -3.868 1.00 85.12 89 GLY A CA 1
ATOM 654 C C . GLY A 1 89 ? 12.928 -6.951 -3.207 1.00 85.12 89 GLY A C 1
ATOM 655 O O . GLY A 1 89 ? 12.888 -7.044 -1.985 1.00 85.12 89 GLY A O 1
ATOM 656 N N . LEU A 1 90 ? 12.317 -7.816 -4.022 1.00 85.94 90 LEU A N 1
ATOM 657 C CA . LEU A 1 90 ? 11.432 -8.889 -3.569 1.00 85.94 90 LEU A CA 1
ATOM 658 C C . LEU A 1 90 ? 12.153 -10.118 -2.982 1.00 85.94 90 LEU A C 1
ATOM 660 O O . LEU A 1 90 ? 11.495 -11.043 -2.490 1.00 85.94 90 LEU A O 1
ATOM 664 N N . ARG A 1 91 ? 13.491 -10.192 -3.043 1.00 75.88 91 ARG A N 1
ATOM 665 C CA . ARG A 1 91 ? 14.236 -11.334 -2.486 1.00 75.88 91 ARG A CA 1
ATOM 666 C C . ARG A 1 91 ? 14.126 -11.330 -0.965 1.00 75.88 91 ARG A C 1
ATOM 668 O O . ARG A 1 91 ? 14.626 -10.425 -0.311 1.00 75.88 91 ARG A O 1
ATOM 675 N N . GLY A 1 92 ? 13.535 -12.389 -0.415 1.00 65.94 92 GLY A N 1
ATOM 676 C CA . GLY A 1 92 ? 13.315 -12.532 1.026 1.00 65.94 92 GLY A CA 1
ATOM 677 C C . GLY A 1 92 ? 11.951 -12.030 1.506 1.00 65.94 92 GLY A C 1
ATOM 678 O O . GLY A 1 92 ? 11.648 -12.173 2.687 1.00 65.94 92 GLY A O 1
ATOM 679 N N . CYS A 1 93 ? 11.096 -11.507 0.617 1.00 68.31 93 CYS A N 1
ATOM 680 C CA . CYS A 1 93 ? 9.703 -11.238 0.963 1.00 68.31 93 CYS A CA 1
ATOM 681 C C . CYS A 1 93 ? 8.969 -12.547 1.280 1.00 68.31 93 CYS A C 1
ATOM 683 O O . CYS A 1 93 ? 8.983 -13.484 0.481 1.00 68.31 93 CYS A O 1
ATOM 685 N N . GLN A 1 94 ? 8.256 -12.584 2.408 1.00 61.50 94 GLN A N 1
ATOM 686 C CA . GLN A 1 94 ? 7.566 -13.789 2.893 1.00 61.50 94 GLN A CA 1
ATOM 687 C C . GLN A 1 94 ? 6.438 -14.287 1.970 1.00 61.50 94 GLN A C 1
ATOM 689 O O . GLN A 1 94 ? 6.026 -15.437 2.058 1.00 61.50 94 GLN A O 1
ATOM 694 N N . HIS A 1 95 ? 5.944 -13.441 1.065 1.00 66.62 95 HIS A N 1
ATOM 695 C CA . HIS A 1 95 ? 4.741 -13.706 0.270 1.00 66.62 95 HIS A CA 1
ATOM 696 C C . HIS A 1 95 ? 4.989 -14.360 -1.101 1.00 66.62 95 HIS A C 1
ATOM 698 O O . HIS A 1 95 ? 4.089 -14.366 -1.936 1.00 66.62 95 HIS A O 1
ATOM 704 N N . ASN A 1 96 ? 6.197 -14.873 -1.377 1.00 75.12 96 ASN A N 1
ATOM 705 C CA . ASN A 1 96 ? 6.564 -15.477 -2.672 1.00 75.12 96 ASN A CA 1
ATOM 706 C C . ASN A 1 96 ? 6.285 -14.586 -3.905 1.00 75.12 96 ASN A C 1
ATOM 708 O O . ASN A 1 96 ? 6.240 -15.081 -5.031 1.00 75.12 96 ASN A O 1
ATOM 712 N N . ALA A 1 97 ? 6.145 -13.269 -3.719 1.00 82.56 97 ALA A N 1
ATOM 713 C CA . ALA A 1 97 ? 5.789 -12.323 -4.777 1.00 82.56 97 ALA A CA 1
ATOM 714 C C . ALA A 1 97 ? 6.768 -12.380 -5.961 1.00 82.56 97 ALA A C 1
ATOM 716 O O . ALA A 1 97 ? 6.353 -12.314 -7.115 1.00 82.56 97 ALA A O 1
ATOM 717 N N . ALA A 1 98 ? 8.057 -12.612 -5.681 1.00 85.12 98 ALA A N 1
ATOM 718 C CA . ALA A 1 98 ? 9.090 -12.791 -6.698 1.00 85.12 98 ALA A CA 1
ATOM 719 C C . ALA A 1 98 ? 8.776 -13.929 -7.687 1.00 85.12 98 ALA A C 1
ATOM 721 O O . ALA A 1 98 ? 9.035 -13.772 -8.876 1.00 85.12 98 ALA A O 1
ATOM 722 N N . ASN A 1 99 ? 8.185 -15.040 -7.229 1.00 86.44 99 ASN A N 1
ATOM 723 C CA . ASN A 1 99 ? 7.845 -16.179 -8.091 1.00 86.44 99 ASN A CA 1
ATOM 724 C C . ASN A 1 99 ? 6.675 -15.864 -9.028 1.00 86.44 99 ASN A C 1
ATOM 726 O O . ASN A 1 99 ? 6.628 -16.377 -10.141 1.00 86.44 99 ASN A O 1
ATOM 730 N N . LYS A 1 100 ? 5.740 -15.010 -8.596 1.00 86.62 100 LYS A N 1
ATOM 731 C CA . LYS A 1 100 ? 4.592 -14.599 -9.415 1.00 86.62 100 LYS A CA 1
ATOM 732 C C . LYS A 1 100 ? 5.028 -13.694 -10.566 1.00 86.62 100 LYS A C 1
ATOM 734 O O . LYS A 1 100 ? 4.566 -13.853 -11.691 1.00 86.62 100 LYS A O 1
ATOM 739 N N . VAL A 1 101 ? 5.937 -12.760 -10.289 1.00 90.56 101 VAL A N 1
ATOM 740 C CA . VAL A 1 101 ? 6.314 -11.713 -11.250 1.00 90.56 101 VAL A CA 1
ATOM 741 C C . VAL A 1 101 ? 7.557 -12.048 -12.081 1.00 90.56 101 VAL A C 1
ATOM 743 O O . VAL A 1 101 ? 7.831 -11.369 -13.065 1.00 90.56 101 VAL A O 1
ATOM 746 N N . CYS A 1 102 ? 8.324 -13.093 -11.745 1.00 88.94 102 CYS A N 1
ATOM 747 C CA . CYS A 1 102 ? 9.567 -13.414 -12.463 1.00 88.94 102 CYS A CA 1
ATOM 748 C C . CYS A 1 102 ? 9.358 -13.849 -13.921 1.00 88.94 102 CYS A C 1
ATOM 750 O O . CYS A 1 102 ? 10.242 -13.619 -14.748 1.00 88.94 102 CYS A O 1
ATOM 752 N N . ALA A 1 103 ? 8.197 -14.425 -14.245 1.00 88.88 103 ALA A N 1
ATOM 753 C CA . ALA A 1 103 ? 7.850 -14.847 -15.601 1.00 88.88 103 ALA A CA 1
ATOM 754 C C . ALA A 1 103 ? 7.372 -13.691 -16.503 1.00 88.88 103 ALA A C 1
ATOM 756 O O . ALA A 1 103 ? 7.299 -13.859 -17.717 1.00 88.88 103 ALA A O 1
ATOM 757 N N . MET A 1 104 ? 7.059 -12.521 -15.936 1.00 93.00 104 MET A N 1
ATOM 758 C CA . MET A 1 104 ? 6.500 -11.391 -16.685 1.00 93.00 104 MET A CA 1
ATOM 759 C C . MET A 1 104 ? 7.554 -10.716 -17.561 1.00 93.00 104 MET A C 1
ATOM 761 O O . MET A 1 104 ? 8.725 -10.597 -17.176 1.00 93.00 104 MET A O 1
ATOM 765 N N . ALA A 1 105 ? 7.138 -10.269 -18.747 1.00 89.69 105 ALA A N 1
ATOM 766 C CA . ALA A 1 105 ? 8.043 -9.784 -19.786 1.00 89.69 105 ALA A CA 1
ATOM 767 C C . ALA A 1 105 ? 8.474 -8.329 -19.552 1.00 89.69 105 ALA A C 1
ATOM 769 O O . ALA A 1 105 ? 9.600 -7.942 -19.896 1.00 89.69 105 ALA A O 1
ATOM 770 N N . THR A 1 106 ? 7.605 -7.528 -18.934 1.00 93.50 106 THR A N 1
ATOM 771 C CA . THR A 1 106 ? 7.833 -6.096 -18.724 1.00 93.50 106 THR A CA 1
ATOM 772 C C . THR A 1 106 ? 7.871 -5.727 -17.243 1.00 93.50 106 THR A C 1
ATOM 774 O O . THR A 1 106 ? 7.178 -6.312 -16.412 1.00 93.50 106 THR A O 1
ATOM 777 N N . ALA A 1 107 ? 8.690 -4.732 -16.895 1.00 94.19 107 ALA A N 1
ATOM 778 C CA . ALA A 1 107 ? 8.729 -4.176 -15.542 1.00 94.19 107 ALA A CA 1
ATOM 779 C C . ALA A 1 107 ? 7.376 -3.570 -15.142 1.00 94.19 107 ALA A C 1
ATOM 781 O O . ALA A 1 107 ? 6.994 -3.643 -13.978 1.00 94.19 107 ALA A O 1
ATOM 782 N N . ARG A 1 108 ? 6.634 -3.033 -16.119 1.00 95.19 108 ARG A N 1
ATOM 783 C CA . ARG A 1 108 ? 5.274 -2.524 -15.938 1.00 95.19 108 ARG A CA 1
ATOM 784 C C . ARG A 1 108 ? 4.313 -3.609 -15.459 1.00 95.19 108 ARG A C 1
ATOM 786 O O . ARG A 1 108 ? 3.616 -3.395 -14.474 1.00 95.19 108 ARG A O 1
ATOM 793 N N . GLU A 1 109 ? 4.276 -4.765 -16.121 1.00 95.00 109 GLU A N 1
ATOM 794 C CA . GLU A 1 109 ? 3.441 -5.904 -15.696 1.00 95.00 109 GLU A CA 1
ATOM 795 C C . GLU A 1 109 ? 3.797 -6.362 -14.280 1.00 95.00 109 GLU A C 1
ATOM 797 O O . GLU A 1 109 ? 2.917 -6.548 -13.440 1.00 95.00 109 GLU A O 1
ATOM 802 N N . MET A 1 110 ? 5.098 -6.481 -13.993 1.00 94.44 110 MET A N 1
ATOM 803 C CA . MET A 1 110 ? 5.566 -6.849 -12.659 1.00 94.44 110 MET A CA 1
ATOM 804 C C . MET A 1 110 ? 5.077 -5.858 -11.603 1.00 94.44 110 MET A C 1
ATOM 806 O O . MET A 1 110 ? 4.553 -6.261 -10.571 1.00 94.44 110 MET A O 1
ATOM 810 N N . TRP A 1 111 ? 5.248 -4.563 -11.862 1.00 94.75 111 TRP A N 1
ATOM 811 C CA . TRP A 1 111 ? 4.899 -3.504 -10.925 1.00 94.75 111 TRP A CA 1
ATOM 812 C C . TRP A 1 111 ? 3.394 -3.380 -10.702 1.00 94.75 111 TRP A C 1
ATOM 814 O O . TRP A 1 111 ? 2.948 -3.354 -9.560 1.00 94.75 111 TRP A O 1
ATOM 824 N N . THR A 1 112 ? 2.609 -3.369 -11.779 1.00 94.25 112 THR A N 1
ATOM 825 C CA . THR A 1 112 ? 1.139 -3.312 -11.711 1.00 94.25 112 THR A CA 1
ATOM 826 C C . THR A 1 112 ? 0.571 -4.470 -10.898 1.00 94.25 112 THR A C 1
ATOM 828 O O . THR A 1 112 ? -0.187 -4.230 -9.965 1.00 94.25 112 THR A O 1
ATOM 831 N N . THR A 1 113 ? 1.041 -5.696 -11.143 1.00 93.12 113 THR A N 1
ATOM 832 C CA . THR A 1 113 ? 0.626 -6.872 -10.362 1.00 93.12 113 THR A CA 1
ATOM 833 C C . THR A 1 113 ? 0.946 -6.722 -8.871 1.00 93.12 113 THR A C 1
ATOM 835 O O . THR A 1 113 ? 0.143 -7.102 -8.024 1.00 93.12 113 THR A O 1
ATOM 838 N N . LEU A 1 114 ? 2.119 -6.178 -8.525 1.00 91.56 114 LEU A N 1
ATOM 839 C CA . LEU A 1 114 ? 2.510 -5.979 -7.124 1.00 91.56 114 LEU A CA 1
ATOM 840 C C . LEU A 1 114 ? 1.637 -4.937 -6.427 1.00 91.56 114 LEU A C 1
ATOM 842 O O . LEU A 1 114 ? 1.225 -5.158 -5.290 1.00 91.56 114 LEU A O 1
ATOM 846 N N . VAL A 1 115 ? 1.363 -3.822 -7.105 1.00 91.75 115 VAL A N 1
ATOM 847 C CA . VAL A 1 115 ? 0.498 -2.758 -6.586 1.00 91.75 115 VAL A CA 1
ATOM 848 C C . VAL A 1 115 ? -0.922 -3.281 -6.389 1.00 91.75 115 VAL A C 1
ATOM 850 O O . VAL A 1 115 ? -1.507 -3.051 -5.334 1.00 91.75 115 VAL A O 1
ATOM 853 N N . GLU A 1 116 ? -1.463 -4.025 -7.353 1.00 91.44 116 GLU A N 1
ATOM 854 C CA . GLU A 1 116 ? -2.790 -4.643 -7.250 1.00 91.44 116 GLU A CA 1
ATOM 855 C C . GLU A 1 116 ? -2.869 -5.617 -6.069 1.00 91.44 116 GLU A C 1
ATOM 857 O O . GLU A 1 116 ? -3.749 -5.483 -5.218 1.00 91.44 116 GLU A O 1
ATOM 862 N N . ASP A 1 117 ? -1.919 -6.550 -5.960 1.00 89.06 117 ASP A N 1
ATOM 863 C CA . ASP A 1 117 ? -1.882 -7.522 -4.863 1.00 89.06 117 ASP A CA 1
ATOM 864 C C . ASP A 1 117 ? -1.769 -6.838 -3.495 1.00 89.06 117 ASP A C 1
ATOM 866 O O . ASP A 1 117 ? -2.409 -7.262 -2.527 1.00 89.06 117 ASP A O 1
ATOM 870 N N . ASN A 1 118 ? -0.943 -5.793 -3.387 1.00 87.81 118 ASN A N 1
ATOM 871 C CA . ASN A 1 118 ? -0.811 -5.052 -2.141 1.00 87.81 118 ASN A CA 1
ATOM 872 C C . ASN A 1 11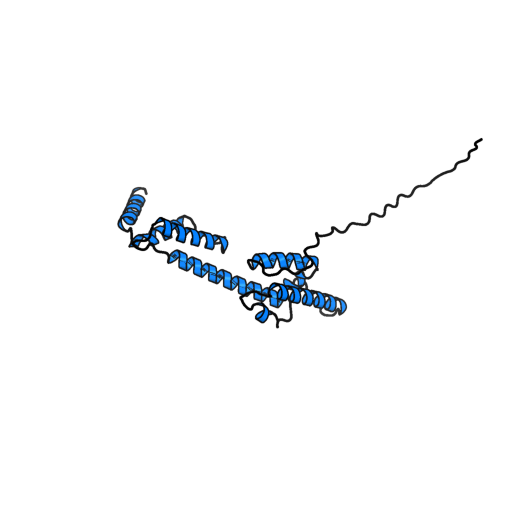8 ? -2.080 -4.258 -1.816 1.00 87.81 118 ASN A C 1
ATOM 874 O O . ASN A 1 118 ? -2.551 -4.359 -0.689 1.00 87.81 118 ASN A O 1
ATOM 878 N N . THR A 1 119 ? -2.684 -3.587 -2.796 1.00 88.31 119 THR A N 1
ATOM 879 C CA . THR A 1 119 ? -3.943 -2.845 -2.617 1.00 88.31 119 THR A CA 1
ATOM 880 C C . THR A 1 119 ? -5.063 -3.768 -2.137 1.00 88.31 119 THR A C 1
ATOM 882 O O . THR A 1 119 ? -5.780 -3.446 -1.190 1.00 88.31 119 THR A O 1
ATOM 885 N N . VAL A 1 120 ? -5.198 -4.952 -2.744 1.00 89.25 120 VAL A N 1
ATOM 886 C CA . VAL A 1 120 ? -6.181 -5.961 -2.320 1.00 89.25 120 VAL A CA 1
ATOM 887 C C . VAL A 1 120 ? -5.903 -6.420 -0.890 1.00 89.25 120 VAL A C 1
ATOM 889 O O . VAL A 1 120 ? -6.833 -6.518 -0.084 1.00 89.25 120 VAL A O 1
ATOM 892 N N . ARG A 1 121 ? -4.634 -6.681 -0.549 1.00 88.06 121 ARG A N 1
ATOM 893 C CA . ARG A 1 121 ? -4.251 -7.077 0.812 1.00 88.06 121 ARG A CA 1
ATOM 894 C C . ARG A 1 121 ? -4.599 -5.984 1.820 1.00 88.06 121 ARG A C 1
ATOM 896 O O . ARG A 1 121 ? -5.216 -6.299 2.834 1.00 88.06 121 ARG A O 1
ATOM 903 N N . ASP A 1 122 ? -4.273 -4.734 1.529 1.00 87.44 122 ASP A N 1
ATOM 904 C CA . ASP A 1 122 ? -4.495 -3.610 2.439 1.00 87.44 122 ASP A CA 1
ATOM 905 C C . ASP A 1 122 ? -5.992 -3.344 2.628 1.00 87.44 122 ASP A C 1
ATOM 907 O O . ASP A 1 122 ? -6.456 -3.200 3.761 1.00 87.44 122 ASP A O 1
ATOM 911 N N . TYR A 1 123 ? -6.784 -3.434 1.553 1.00 88.19 123 TYR A N 1
ATOM 912 C CA . TYR A 1 123 ? -8.242 -3.367 1.642 1.00 88.19 123 TYR A CA 1
ATOM 913 C C . TYR A 1 123 ? -8.822 -4.512 2.485 1.00 88.19 123 TYR A C 1
ATOM 915 O O . TYR A 1 123 ? -9.663 -4.288 3.359 1.00 88.19 123 TYR A O 1
ATOM 923 N N . SER A 1 124 ? -8.351 -5.747 2.277 1.00 90.56 124 SER A N 1
ATOM 924 C CA . SER A 1 124 ? -8.801 -6.908 3.059 1.00 90.56 124 SER A CA 1
ATOM 925 C C . SER A 1 124 ? -8.446 -6.780 4.545 1.00 90.56 124 SER A C 1
ATOM 927 O O . SER A 1 124 ? -9.251 -7.120 5.419 1.00 90.56 124 SER A O 1
ATOM 929 N N . TYR A 1 125 ? -7.265 -6.232 4.841 1.00 90.12 125 TYR A N 1
ATOM 930 C CA . TYR A 1 125 ? -6.799 -5.997 6.197 1.00 90.12 125 TYR A CA 1
ATOM 931 C C . TYR A 1 125 ? -7.626 -4.907 6.878 1.00 90.12 125 TYR A C 1
ATOM 933 O O . TYR A 1 125 ? -8.118 -5.118 7.987 1.00 90.12 125 TYR A O 1
ATOM 941 N N . MET A 1 126 ? -7.884 -3.796 6.184 1.00 90.62 126 MET A N 1
ATOM 942 C CA . MET A 1 126 ? -8.787 -2.748 6.651 1.00 90.62 126 MET A CA 1
ATOM 943 C C . MET A 1 126 ? -10.183 -3.307 6.962 1.00 90.62 126 MET A C 1
ATOM 945 O O . MET A 1 126 ? -10.706 -3.067 8.049 1.00 90.62 126 MET A O 1
ATOM 949 N N . MET A 1 127 ? -10.794 -4.069 6.051 1.00 92.00 127 MET A N 1
ATOM 950 C CA . MET A 1 127 ? -12.124 -4.655 6.278 1.00 92.00 127 MET A CA 1
ATOM 951 C C . MET A 1 127 ? -12.143 -5.589 7.491 1.00 92.00 127 MET A C 1
ATOM 953 O O . MET A 1 127 ? -13.079 -5.556 8.293 1.00 92.00 127 MET A O 1
ATOM 957 N N . THR A 1 128 ? -11.079 -6.371 7.672 1.00 93.00 128 THR A N 1
ATOM 958 C CA . THR A 1 128 ? -10.920 -7.247 8.838 1.00 93.00 128 THR A CA 1
ATOM 959 C C . THR A 1 128 ? -10.820 -6.438 10.131 1.00 93.00 128 THR A C 1
ATOM 961 O O . THR A 1 128 ? -11.526 -6.740 11.091 1.00 93.00 128 THR A O 1
ATOM 964 N N . LEU A 1 129 ? -10.007 -5.379 10.156 1.00 92.75 129 LEU A N 1
ATOM 965 C CA . LEU A 1 129 ? -9.891 -4.483 11.309 1.00 92.75 129 LEU A CA 1
ATOM 966 C C . LEU A 1 129 ? -11.220 -3.793 11.636 1.00 92.75 129 LEU A C 1
ATOM 968 O O . LEU A 1 129 ? -11.586 -3.723 12.808 1.00 92.75 129 LEU A O 1
ATOM 972 N N . ARG A 1 130 ? -11.981 -3.337 10.628 1.00 93.19 130 ARG A N 1
ATOM 973 C CA . ARG A 1 130 ? -13.330 -2.784 10.851 1.00 93.19 130 ARG A CA 1
ATOM 974 C C . ARG A 1 130 ? -14.244 -3.826 11.476 1.00 93.19 130 ARG A C 1
ATOM 976 O O . ARG A 1 130 ? -14.878 -3.550 12.489 1.00 93.19 130 ARG A O 1
ATOM 983 N N . SER A 1 131 ? -14.284 -5.035 10.917 1.00 93.62 131 SER A N 1
ATOM 984 C CA . SER A 1 131 ? -15.096 -6.121 11.470 1.00 93.62 131 SER A CA 1
ATOM 985 C C . SER A 1 131 ? -14.714 -6.437 12.917 1.00 93.62 131 SER A C 1
ATOM 987 O O . SER A 1 131 ? -15.601 -6.655 13.737 1.00 93.62 131 SER A O 1
ATOM 989 N N . GLN A 1 132 ? -13.418 -6.451 13.243 1.00 92.06 132 GLN A N 1
ATOM 990 C CA . GLN A 1 132 ? -12.944 -6.647 14.613 1.00 92.06 132 GLN A CA 1
ATOM 991 C C . GLN A 1 132 ? -13.399 -5.508 15.524 1.00 92.06 132 GLN A C 1
ATOM 993 O O . GLN A 1 132 ? -13.911 -5.776 16.606 1.00 92.06 132 GLN A O 1
ATOM 998 N N . LEU A 1 133 ? -13.289 -4.255 15.075 1.00 92.88 133 LEU A N 1
ATOM 999 C CA . LEU A 1 133 ? -13.713 -3.087 15.842 1.00 92.88 133 LEU A CA 1
ATOM 1000 C C . LEU A 1 133 ? -15.196 -3.166 16.239 1.00 92.88 133 LEU A C 1
ATOM 1002 O O . LEU A 1 133 ? -15.512 -2.963 17.406 1.00 92.88 133 LEU A O 1
ATOM 1006 N N . TYR A 1 134 ? -16.094 -3.510 15.307 1.00 92.19 134 TYR A N 1
ATOM 1007 C CA . TYR A 1 134 ? -17.527 -3.655 15.614 1.00 92.19 134 TYR A CA 1
ATOM 1008 C C . TYR A 1 134 ? -17.857 -4.921 16.419 1.00 92.19 134 TYR A C 1
ATOM 1010 O O . TYR A 1 134 ? -18.893 -4.978 17.082 1.00 92.19 134 TYR A O 1
ATOM 1018 N N . ALA A 1 135 ? -17.012 -5.952 16.349 1.00 92.38 135 ALA A N 1
ATOM 1019 C CA . ALA A 1 135 ? -17.200 -7.195 17.092 1.00 92.38 135 ALA A CA 1
ATOM 1020 C C . ALA A 1 135 ? -16.657 -7.132 18.529 1.00 92.38 135 ALA A C 1
ATOM 1022 O O . ALA A 1 135 ? -17.055 -7.957 19.355 1.00 92.38 135 ALA A O 1
ATOM 1023 N N . LEU A 1 136 ? -15.768 -6.180 18.840 1.00 92.12 136 LEU A N 1
ATOM 1024 C CA . LEU A 1 136 ? -15.227 -5.989 20.183 1.00 92.12 136 LEU A CA 1
ATOM 1025 C C . LEU A 1 136 ? -16.351 -5.622 21.156 1.00 92.12 136 LEU A C 1
ATOM 1027 O O . LEU A 1 136 ? -16.985 -4.575 21.053 1.00 92.12 136 LEU A O 1
ATOM 1031 N N . LYS A 1 137 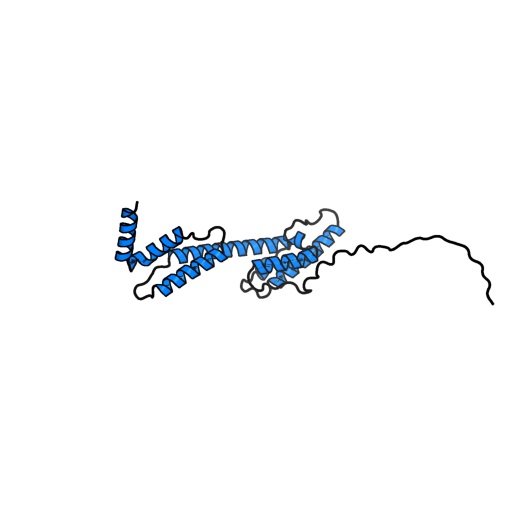? -16.569 -6.497 22.136 1.00 91.88 137 LYS A N 1
ATOM 1032 C CA . LYS A 1 137 ? -17.526 -6.307 23.224 1.00 91.88 137 LYS A CA 1
ATOM 1033 C C . LYS A 1 137 ? -16.815 -6.460 24.552 1.00 91.88 137 LYS A C 1
ATOM 1035 O O . LYS A 1 137 ? -15.878 -7.248 24.672 1.00 91.88 137 LYS A O 1
ATOM 1040 N N . HIS A 1 138 ? -17.290 -5.726 25.546 1.00 92.62 138 HIS A N 1
ATOM 1041 C CA . HIS A 1 138 ? -16.827 -5.889 26.909 1.00 92.62 138 HIS A CA 1
ATOM 1042 C C . HIS A 1 138 ? -17.344 -7.219 27.473 1.00 92.62 138 HIS A C 1
ATOM 1044 O O . HIS A 1 138 ? -18.542 -7.504 27.404 1.00 92.62 138 HIS A O 1
ATOM 1050 N N . VAL A 1 139 ? -16.450 -8.021 28.053 1.00 90.56 139 VAL A N 1
ATOM 1051 C CA . VAL A 1 139 ? -16.786 -9.316 28.667 1.00 90.56 139 VAL A CA 1
ATOM 1052 C C . VAL A 1 139 ? -16.850 -9.176 30.189 1.00 90.56 139 VAL A C 1
ATOM 1054 O O . VAL A 1 139 ? -16.071 -8.443 30.795 1.00 90.56 139 VAL A O 1
ATOM 1057 N N . GLN A 1 140 ? -17.788 -9.871 30.837 1.00 84.69 140 GLN A N 1
ATOM 1058 C CA . GLN A 1 140 ? -17.922 -9.832 32.294 1.00 84.69 140 GLN A CA 1
ATOM 1059 C C . GLN A 1 140 ? -16.650 -10.373 32.972 1.00 84.69 140 GLN A C 1
ATOM 1061 O O . GLN A 1 140 ? -16.197 -11.470 32.659 1.00 84.69 140 GLN A O 1
ATOM 1066 N N . GLY A 1 141 ? -16.071 -9.591 33.887 1.00 85.88 141 GLY A N 1
ATOM 1067 C CA . GLY A 1 141 ? -14.793 -9.901 34.544 1.00 85.88 141 GLY A CA 1
ATOM 1068 C C . GLY A 1 141 ? -13.552 -9.318 33.854 1.00 85.88 141 GLY A C 1
ATOM 1069 O O . GLY A 1 141 ? -12.481 -9.333 34.454 1.00 85.88 141 GLY A O 1
ATOM 1070 N N . GLN A 1 142 ? -13.682 -8.759 32.645 1.00 91.62 142 GLN A N 1
ATOM 1071 C CA . GLN A 1 142 ? -12.621 -7.972 32.013 1.00 91.62 142 GLN A CA 1
ATOM 1072 C C . GLN A 1 142 ? -12.525 -6.582 32.659 1.00 91.62 142 GLN A C 1
ATOM 1074 O O . GLN A 1 142 ? -13.532 -5.999 33.063 1.00 91.62 142 GLN A O 1
ATOM 1079 N N . LEU A 1 143 ? -11.312 -6.027 32.740 1.00 92.69 143 LEU A N 1
ATOM 1080 C CA . LEU A 1 143 ? -11.131 -4.636 33.144 1.00 92.69 143 LEU A CA 1
ATOM 1081 C C . LEU A 1 143 ? -11.576 -3.696 32.017 1.00 92.69 143 LEU A C 1
ATOM 1083 O O . LEU A 1 143 ? -11.134 -3.821 30.874 1.00 92.69 143 LEU A O 1
ATOM 1087 N N . MET A 1 144 ? -12.378 -2.683 32.355 1.00 91.12 144 MET A N 1
ATOM 1088 C CA . MET A 1 144 ? -12.833 -1.676 31.388 1.00 91.12 144 MET A CA 1
ATOM 1089 C C . MET A 1 144 ? -11.659 -0.975 30.685 1.00 91.12 144 MET A C 1
ATOM 1091 O O . MET A 1 144 ? -11.713 -0.723 29.486 1.00 91.12 144 MET A O 1
ATOM 1095 N N . SER A 1 145 ? -10.566 -0.702 31.404 1.00 93.56 145 SER A N 1
ATOM 1096 C CA . SER A 1 145 ? -9.356 -0.092 30.837 1.00 93.56 145 SER A CA 1
ATOM 1097 C C . SER A 1 145 ? -8.706 -0.952 29.750 1.00 93.56 145 SER A C 1
ATOM 1099 O O . SER A 1 145 ? -8.204 -0.417 28.763 1.00 93.56 145 SER A O 1
ATOM 1101 N N . GLU A 1 146 ? -8.744 -2.276 29.896 1.00 93.62 146 GLU A N 1
ATOM 1102 C CA . GLU A 1 146 ? -8.215 -3.215 28.910 1.00 93.62 146 GLU A CA 1
ATOM 1103 C C . GLU A 1 146 ? -9.076 -3.216 27.642 1.00 93.62 146 GLU A C 1
ATOM 1105 O O . GLU A 1 146 ? -8.548 -3.096 26.535 1.00 93.62 146 GLU A O 1
ATOM 1110 N N . TYR A 1 147 ? -10.402 -3.254 27.802 1.00 93.38 147 TYR A N 1
ATOM 1111 C CA . TYR A 1 147 ? -11.349 -3.124 26.694 1.00 93.38 147 TYR A CA 1
ATOM 1112 C C . TYR A 1 147 ? -11.162 -1.798 25.937 1.00 93.38 147 TYR A C 1
ATOM 1114 O O . TYR A 1 147 ? -10.980 -1.803 24.716 1.00 93.38 147 TYR A O 1
ATOM 1122 N N . LEU A 1 148 ? -11.122 -0.672 26.660 1.00 93.88 148 LEU A N 1
ATOM 1123 C CA . LEU A 1 148 ? -10.913 0.662 26.088 1.00 93.88 148 LEU A CA 1
ATOM 1124 C C . LEU A 1 148 ? -9.554 0.786 25.382 1.00 93.88 148 LEU A C 1
ATOM 1126 O O . LEU A 1 148 ? -9.456 1.394 24.315 1.00 93.88 148 LEU A O 1
ATOM 1130 N N . SER A 1 149 ? -8.504 0.171 25.933 1.00 94.50 149 SER A N 1
ATOM 1131 C CA . SER A 1 149 ? -7.188 0.131 25.291 1.00 94.50 149 SER A CA 1
ATOM 1132 C C . SER A 1 149 ? -7.220 -0.668 23.986 1.00 94.50 149 SER A C 1
ATOM 1134 O O . SER A 1 149 ? -6.688 -0.210 22.974 1.00 94.50 149 SER A O 1
ATOM 1136 N N . ASN A 1 150 ? -7.874 -1.833 23.971 1.00 93.44 150 ASN A N 1
ATOM 1137 C CA . ASN A 1 150 ? -7.971 -2.674 22.776 1.00 93.44 150 ASN A CA 1
ATOM 1138 C C . ASN A 1 150 ? -8.754 -2.001 21.650 1.00 93.44 150 ASN A C 1
ATOM 1140 O O . ASN A 1 150 ? -8.304 -1.986 20.499 1.00 93.44 150 ASN A O 1
ATOM 1144 N N . ILE A 1 151 ? -9.909 -1.420 21.971 1.00 94.06 151 ILE A N 1
ATOM 1145 C CA . ILE A 1 151 ? -10.743 -0.756 20.972 1.00 94.06 151 ILE A CA 1
ATOM 1146 C C . ILE A 1 151 ? -10.077 0.532 20.460 1.00 94.06 151 ILE A C 1
ATOM 1148 O O . ILE A 1 151 ? -10.078 0.784 19.255 1.00 94.06 151 ILE A O 1
ATOM 1152 N N . GLY A 1 152 ? -9.394 1.285 21.334 1.00 93.31 152 GLY A N 1
ATOM 1153 C CA . GLY A 1 152 ? -8.590 2.449 20.953 1.00 93.31 152 GLY A CA 1
ATOM 1154 C C . GLY A 1 152 ? -7.413 2.086 20.043 1.00 93.31 152 GLY A C 1
ATOM 1155 O O . GLY A 1 152 ? -7.211 2.726 19.012 1.00 93.31 152 GLY A O 1
ATOM 1156 N N . ARG A 1 153 ? -6.686 1.005 20.358 1.00 94.12 153 ARG A N 1
ATOM 1157 C CA . ARG A 1 153 ? -5.599 0.489 19.509 1.00 94.12 153 ARG A CA 1
ATOM 1158 C C . ARG A 1 153 ? -6.112 0.075 18.131 1.00 94.12 153 ARG A C 1
ATOM 1160 O O . ARG A 1 153 ? -5.490 0.404 17.127 1.00 94.12 153 ARG A O 1
ATOM 1167 N N . THR A 1 154 ? -7.255 -0.608 18.074 1.00 92.19 154 THR A N 1
ATOM 1168 C CA . THR A 1 154 ? -7.865 -1.046 16.807 1.00 92.19 154 THR A CA 1
ATOM 1169 C C . THR A 1 154 ? -8.282 0.154 15.954 1.00 92.19 154 THR A C 1
ATOM 1171 O O . THR A 1 154 ? -7.975 0.191 14.764 1.00 92.19 154 THR A O 1
ATOM 1174 N N . ARG A 1 155 ? -8.891 1.184 16.564 1.00 93.06 155 ARG A N 1
ATOM 1175 C CA . ARG A 1 155 ? -9.210 2.454 15.889 1.00 93.06 155 ARG A CA 1
ATOM 1176 C C . ARG A 1 155 ? -7.957 3.132 15.335 1.00 93.06 155 ARG A C 1
ATOM 1178 O O . ARG A 1 155 ? -7.966 3.595 14.198 1.00 93.06 155 ARG A O 1
ATOM 1185 N N . GLN A 1 156 ? -6.880 3.179 16.118 1.00 92.19 156 GLN A N 1
ATOM 1186 C CA . GLN A 1 156 ? -5.620 3.786 15.694 1.00 92.19 156 GLN A CA 1
ATOM 1187 C C . GLN A 1 156 ? -5.000 3.040 14.507 1.00 92.19 156 GLN A C 1
ATOM 1189 O O . GLN A 1 156 ? -4.584 3.679 13.546 1.00 92.19 156 GLN A O 1
ATOM 1194 N N . LEU A 1 157 ? -4.970 1.704 14.547 1.00 90.88 157 LEU A N 1
ATOM 1195 C CA . LEU A 1 157 ? -4.488 0.894 13.426 1.00 90.88 157 LEU A CA 1
ATOM 1196 C C . LEU A 1 157 ? -5.323 1.126 12.166 1.00 90.88 157 LEU A C 1
ATOM 1198 O O . LEU A 1 157 ? -4.755 1.271 11.087 1.00 90.88 157 LEU A O 1
ATOM 1202 N N . LEU A 1 158 ? -6.648 1.225 12.301 1.00 90.88 158 LEU A N 1
ATOM 1203 C CA . LEU A 1 158 ? -7.521 1.531 11.173 1.00 90.88 158 LEU A CA 1
ATOM 1204 C C . LEU A 1 158 ? -7.191 2.894 10.551 1.00 90.88 158 LEU A C 1
ATOM 1206 O O . LEU A 1 158 ? -7.117 2.997 9.336 1.00 90.88 158 LEU A O 1
ATOM 1210 N N . ASN A 1 159 ? -6.936 3.910 11.377 1.00 89.50 159 ASN A N 1
ATOM 1211 C CA . ASN A 1 159 ? -6.595 5.255 10.911 1.00 89.50 159 ASN A CA 1
ATOM 1212 C C . ASN A 1 159 ? -5.228 5.320 10.202 1.00 89.50 159 ASN A C 1
ATOM 1214 O O . ASN A 1 159 ? -5.014 6.160 9.337 1.00 89.50 159 ASN A O 1
ATOM 1218 N N . ILE A 1 160 ? -4.295 4.435 10.568 1.00 87.00 160 ILE A N 1
ATOM 1219 C CA . ILE A 1 160 ? -2.998 4.314 9.886 1.00 87.00 160 ILE A CA 1
ATOM 1220 C C . ILE A 1 160 ? -3.170 3.674 8.501 1.00 87.00 160 ILE A C 1
ATOM 1222 O O . ILE A 1 160 ? -2.503 4.088 7.558 1.00 87.00 160 ILE A O 1
ATOM 1226 N N . VAL A 1 161 ? -4.037 2.663 8.383 1.00 86.19 161 VAL A N 1
ATOM 1227 C CA . VAL A 1 161 ? -4.249 1.912 7.133 1.00 86.19 161 VAL A CA 1
ATOM 1228 C C . VAL A 1 161 ? -5.163 2.661 6.162 1.00 86.19 161 VAL A C 1
ATOM 1230 O O . VAL A 1 161 ? -4.893 2.676 4.966 1.00 86.19 161 VAL A O 1
ATOM 1233 N N . ASP A 1 162 ? -6.231 3.282 6.663 1.00 83.62 162 ASP A N 1
ATOM 1234 C CA . ASP A 1 162 ? -7.160 4.084 5.869 1.00 83.62 162 ASP A CA 1
ATOM 1235 C C . ASP A 1 162 ? -7.503 5.406 6.579 1.00 83.62 162 ASP A C 1
ATOM 1237 O O . ASP A 1 162 ? -8.498 5.495 7.310 1.00 83.62 162 ASP A O 1
ATOM 1241 N N . PRO A 1 163 ? -6.708 6.464 6.346 1.00 81.88 163 PRO A N 1
ATOM 1242 C CA . PRO A 1 163 ? -6.999 7.787 6.886 1.00 81.88 163 PRO A CA 1
ATOM 1243 C C . PRO A 1 163 ? -8.220 8.445 6.224 1.00 81.88 163 PRO A C 1
ATOM 1245 O O . PRO A 1 163 ? -8.755 9.411 6.764 1.00 81.88 163 PRO A O 1
ATOM 1248 N N . THR A 1 164 ? -8.677 7.959 5.061 1.00 83.69 164 THR A N 1
ATOM 1249 C CA . THR A 1 164 ? -9.789 8.583 4.324 1.00 83.69 164 THR A CA 1
ATOM 1250 C C . THR A 1 164 ? -11.155 8.240 4.915 1.00 83.69 164 THR A C 1
ATOM 1252 O O . THR A 1 164 ? -12.040 9.093 4.921 1.00 83.69 164 THR A O 1
ATOM 1255 N N . HIS A 1 165 ? -11.309 7.044 5.493 1.00 82.12 165 HIS A N 1
ATOM 1256 C CA . HIS A 1 165 ? -12.533 6.610 6.182 1.00 82.12 165 HIS A CA 1
ATOM 1257 C C . HIS A 1 165 ? -12.295 6.364 7.676 1.00 82.12 165 HIS A C 1
ATOM 1259 O O . HIS A 1 165 ? -12.729 5.349 8.244 1.00 82.12 165 HIS A O 1
ATOM 1265 N N . ALA A 1 166 ? -11.606 7.308 8.321 1.00 86.88 166 ALA A N 1
ATOM 1266 C CA . ALA A 1 166 ? -11.366 7.279 9.754 1.00 86.88 166 ALA A CA 1
ATOM 1267 C C . ALA A 1 166 ? -12.688 7.207 10.544 1.00 86.88 166 ALA A C 1
ATOM 1269 O O . ALA A 1 166 ? -13.651 7.917 10.254 1.00 86.88 166 ALA A O 1
ATOM 1270 N N . ILE A 1 167 ? -12.720 6.357 11.575 1.00 88.94 167 ILE A N 1
ATOM 1271 C CA . ILE A 1 167 ? -13.859 6.260 12.500 1.00 88.94 167 ILE A CA 1
ATOM 1272 C C . ILE A 1 167 ? -13.992 7.593 13.231 1.00 88.94 167 ILE A C 1
ATOM 1274 O O . ILE A 1 167 ? -13.055 7.994 13.932 1.00 88.94 167 ILE A O 1
ATOM 1278 N N . SER A 1 168 ? -15.133 8.266 13.086 1.00 90.56 168 SER A N 1
ATOM 1279 C CA . SER A 1 168 ? -15.402 9.529 13.782 1.00 90.56 168 SER A CA 1
ATOM 1280 C C . SER A 1 168 ? -15.590 9.311 15.284 1.00 90.56 168 SER A C 1
ATOM 1282 O O . SER A 1 168 ? -15.844 8.192 15.735 1.00 90.56 168 SER A O 1
ATOM 1284 N N . ASP A 1 169 ? -15.476 10.373 16.082 1.00 91.69 169 ASP A N 1
ATOM 1285 C CA . ASP A 1 169 ? -15.714 10.269 17.527 1.00 91.69 169 ASP A CA 1
ATOM 1286 C C . ASP A 1 169 ? -17.158 9.857 17.841 1.00 91.69 169 ASP A C 1
ATOM 1288 O O . ASP A 1 169 ? -17.372 9.008 18.705 1.00 91.69 169 ASP A O 1
ATOM 1292 N N . ASP A 1 170 ? -18.133 10.346 17.072 1.00 91.44 170 ASP A N 1
ATOM 1293 C CA . ASP A 1 170 ? -19.542 9.956 17.214 1.00 91.44 170 ASP A CA 1
ATOM 1294 C C . ASP A 1 170 ? -19.767 8.472 16.906 1.00 91.44 170 ASP A C 1
ATOM 1296 O O . ASP A 1 170 ? -20.522 7.774 17.586 1.00 91.44 170 ASP A O 1
ATOM 1300 N N . GLU A 1 171 ? -19.125 7.964 15.852 1.00 92.06 171 GLU A N 1
ATOM 1301 C CA . GLU A 1 171 ? -19.178 6.546 15.521 1.00 92.06 171 GLU A CA 1
ATOM 1302 C C . GLU A 1 171 ? -18.506 5.708 16.608 1.00 92.06 171 GLU A C 1
ATOM 1304 O O . GLU A 1 171 ? -19.084 4.723 17.067 1.00 92.06 171 GLU A O 1
ATOM 1309 N N . MET A 1 172 ? -17.341 6.138 17.086 1.00 93.44 172 MET A N 1
ATOM 1310 C CA . MET A 1 172 ? -16.626 5.462 18.159 1.00 93.44 172 MET A CA 1
ATOM 1311 C C . MET A 1 172 ? -17.446 5.411 19.454 1.00 93.44 172 MET A C 1
ATOM 1313 O O . MET A 1 172 ? -17.509 4.362 20.095 1.00 93.44 172 MET A O 1
ATOM 1317 N N . ALA A 1 173 ? -18.119 6.506 19.820 1.00 90.56 173 ALA A N 1
ATOM 1318 C CA . ALA A 1 173 ? -19.006 6.558 20.978 1.00 90.56 173 ALA A CA 1
ATOM 1319 C C . ALA A 1 173 ? -20.152 5.543 20.852 1.00 90.56 173 ALA A C 1
ATOM 1321 O O . ALA A 1 173 ? -20.431 4.804 21.797 1.00 90.56 173 ALA A O 1
ATOM 1322 N N . ARG A 1 174 ? -20.765 5.429 19.665 1.00 90.00 174 ARG A N 1
ATOM 1323 C CA . ARG A 1 174 ? -21.797 4.412 19.398 1.00 90.00 174 ARG A CA 1
ATOM 1324 C C . ARG A 1 174 ? -21.259 2.991 19.545 1.00 90.00 174 ARG A C 1
ATOM 1326 O O . ARG A 1 174 ? -21.903 2.175 20.202 1.00 90.00 174 ARG A O 1
ATOM 1333 N N . ILE A 1 175 ? -20.086 2.697 18.981 1.00 91.94 175 ILE A N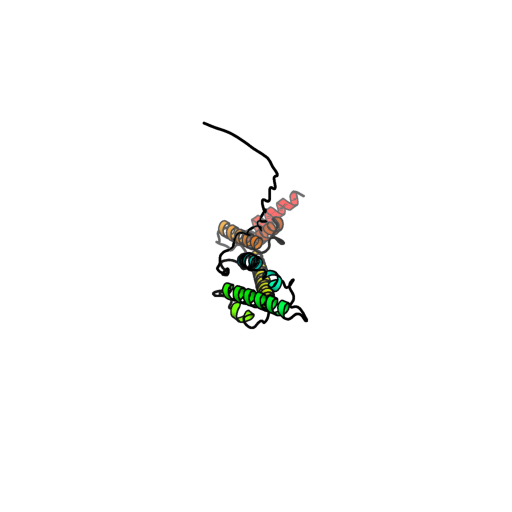 1
ATOM 1334 C CA . ILE A 1 175 ? -19.457 1.372 19.099 1.00 91.94 175 ILE A CA 1
ATOM 1335 C C . ILE A 1 175 ? -19.185 1.046 20.576 1.00 91.94 175 ILE A C 1
ATOM 1337 O O . ILE A 1 175 ? -19.517 -0.045 21.034 1.00 91.94 175 ILE A O 1
ATOM 1341 N N . LEU A 1 176 ? -18.652 2.003 21.342 1.00 92.00 176 LEU A N 1
ATOM 1342 C CA . LEU A 1 176 ? -18.373 1.835 22.768 1.00 92.00 176 LEU A CA 1
ATOM 1343 C C . LEU A 1 176 ? -19.634 1.513 23.573 1.00 92.00 176 LEU A C 1
ATOM 1345 O O . LEU A 1 176 ? -19.629 0.544 24.333 1.00 92.00 176 LEU A O 1
ATOM 1349 N N . VAL A 1 177 ? -20.708 2.284 23.378 1.00 89.44 177 VAL A N 1
ATOM 1350 C CA . VAL A 1 177 ? -21.992 2.090 24.069 1.00 89.44 177 VAL A CA 1
ATOM 1351 C C . VAL A 1 177 ? -22.587 0.718 23.749 1.00 89.44 177 VAL A C 1
ATOM 1353 O O . VAL A 1 177 ? -22.973 -0.016 24.660 1.00 89.44 177 VAL A O 1
ATOM 1356 N N . VAL A 1 178 ? -22.604 0.325 22.472 1.00 89.12 178 VAL A N 1
ATOM 1357 C CA . VAL A 1 178 ? -23.083 -1.003 22.051 1.00 89.12 178 VAL A CA 1
ATOM 1358 C C . VAL A 1 178 ? -22.219 -2.120 22.646 1.00 89.12 178 VAL A C 1
ATOM 1360 O O . VAL A 1 178 ? -22.749 -3.143 23.082 1.00 89.12 178 VAL A O 1
ATOM 1363 N N . GLY A 1 179 ? -20.902 -1.923 22.716 1.00 88.75 179 GLY A N 1
ATOM 1364 C CA . GLY A 1 179 ? -19.962 -2.913 23.234 1.00 88.75 179 GLY A CA 1
ATOM 1365 C C . GLY A 1 179 ? -20.078 -3.173 24.740 1.00 88.75 179 GLY A C 1
ATOM 1366 O O . GLY A 1 179 ? -19.794 -4.290 25.176 1.00 88.75 179 GLY A O 1
ATOM 1367 N N . VAL A 1 180 ? -20.541 -2.200 25.536 1.00 91.44 180 VAL A N 1
ATOM 1368 C CA . VAL A 1 180 ? -20.756 -2.363 26.991 1.00 91.44 180 VAL A CA 1
ATOM 1369 C C . VAL A 1 180 ? -22.202 -2.694 27.368 1.00 91.44 180 VAL A C 1
ATOM 1371 O O . VAL A 1 180 ? -22.449 -3.131 28.491 1.00 91.44 180 VAL A O 1
ATOM 1374 N N . MET A 1 181 ? -23.153 -2.564 26.439 1.00 86.38 181 MET A N 1
ATOM 1375 C CA . MET A 1 181 ? -24.595 -2.719 26.685 1.00 86.38 181 MET A CA 1
ATOM 1376 C C . MET A 1 181 ? -24.983 -4.046 27.355 1.00 86.38 181 MET A C 1
ATOM 1378 O O . MET A 1 181 ? -25.916 -4.085 28.147 1.00 86.38 181 MET A O 1
ATOM 1382 N N . GLN A 1 182 ? -24.271 -5.139 27.067 1.00 82.50 182 GLN A N 1
ATOM 1383 C CA . GLN A 1 182 ? -24.566 -6.449 27.663 1.00 82.50 182 GLN A CA 1
ATOM 1384 C C . GLN A 1 182 ? -24.058 -6.601 29.103 1.00 82.50 182 GLN A C 1
ATOM 1386 O O . GLN A 1 182 ? -24.569 -7.439 29.836 1.00 82.50 182 GLN A O 1
ATOM 1391 N N . THR A 1 183 ? -23.062 -5.811 29.511 1.00 85.56 183 THR A N 1
ATOM 1392 C CA . THR A 1 183 ? -22.424 -5.918 30.836 1.00 85.56 183 THR A CA 1
ATOM 1393 C C . THR A 1 183 ? -22.795 -4.774 31.775 1.00 85.56 183 THR A C 1
ATOM 1395 O O . THR A 1 183 ? -22.799 -4.967 32.984 1.00 85.56 183 THR A O 1
ATOM 1398 N N . HIS A 1 184 ? -23.135 -3.604 31.231 1.00 84.19 184 HIS A N 1
ATOM 1399 C CA . HIS A 1 184 ? -23.417 -2.375 31.977 1.00 84.19 184 HIS A CA 1
ATOM 1400 C C . HIS A 1 184 ? -24.734 -1.733 31.513 1.00 84.19 184 HIS A C 1
ATOM 1402 O O . HIS A 1 184 ? -24.820 -0.515 31.349 1.00 84.19 184 HIS A O 1
ATOM 1408 N N . ARG A 1 185 ? -25.756 -2.562 31.259 1.00 83.50 185 ARG A N 1
ATOM 1409 C CA . ARG A 1 185 ? -27.042 -2.136 30.684 1.00 83.50 185 ARG A CA 1
ATOM 1410 C C . ARG A 1 185 ? -27.683 -0.979 31.449 1.00 83.50 185 ARG A C 1
ATOM 1412 O O . ARG A 1 185 ? -28.048 0.012 30.832 1.00 83.50 185 ARG A O 1
ATOM 1419 N N . ASP A 1 186 ? -27.747 -1.081 32.774 1.00 82.50 186 ASP A N 1
ATOM 1420 C CA . ASP A 1 186 ? -28.427 -0.089 33.615 1.00 82.50 186 ASP A CA 1
ATOM 1421 C C . ASP A 1 186 ? -27.769 1.296 33.526 1.00 82.50 186 ASP A C 1
ATOM 1423 O O . ASP A 1 186 ? -28.454 2.315 33.493 1.00 82.50 186 ASP A O 1
ATOM 1427 N N . LEU A 1 187 ? -26.435 1.340 33.428 1.00 79.62 187 LEU A N 1
ATOM 1428 C CA . LEU A 1 187 ? -25.697 2.591 33.234 1.00 79.62 187 LEU A CA 1
ATOM 1429 C C . LEU A 1 187 ? -25.969 3.176 31.848 1.00 79.62 187 LEU A C 1
ATOM 1431 O O . LEU A 1 187 ? -26.194 4.376 31.718 1.00 79.62 187 LEU A O 1
ATOM 1435 N N . VAL A 1 188 ? -25.975 2.335 30.812 1.00 81.88 188 VAL A N 1
ATOM 1436 C CA . VAL A 1 188 ? -26.276 2.764 29.439 1.00 81.88 188 VAL A CA 1
ATOM 1437 C C . VAL A 1 188 ? -27.690 3.340 29.350 1.00 81.88 188 VAL A C 1
ATOM 1439 O O . VAL A 1 188 ? -27.866 4.420 28.787 1.00 81.88 188 VAL A O 1
ATOM 1442 N N . ASP A 1 189 ? -28.677 2.678 29.952 1.00 82.56 189 ASP A N 1
ATOM 1443 C CA . ASP A 1 189 ? -30.067 3.140 29.967 1.00 82.56 189 ASP A CA 1
ATOM 1444 C C . ASP A 1 189 ? -30.204 4.493 30.696 1.00 82.56 189 ASP A C 1
ATOM 1446 O O . ASP A 1 189 ? -30.908 5.378 30.207 1.00 82.56 189 ASP A O 1
ATOM 1450 N N . GLN A 1 190 ? -29.465 4.719 31.791 1.00 79.31 190 GLN A N 1
ATOM 1451 C CA . GLN A 1 190 ? -29.411 6.025 32.467 1.00 79.31 190 GLN A CA 1
ATOM 1452 C C . GLN A 1 190 ? -28.850 7.133 31.568 1.00 79.31 190 GLN A C 1
ATOM 1454 O O . GLN A 1 190 ? -29.435 8.213 31.503 1.00 79.31 190 GLN A O 1
ATOM 1459 N N . PHE A 1 191 ? -27.759 6.876 30.837 1.00 76.19 191 PHE A N 1
ATOM 1460 C CA . PHE A 1 191 ? -27.204 7.854 29.893 1.00 76.19 191 PHE A CA 1
ATOM 1461 C C . PHE A 1 191 ? -28.179 8.178 28.755 1.00 76.19 191 PHE A C 1
ATOM 1463 O O . PHE A 1 191 ? -28.310 9.341 28.374 1.00 76.19 191 PHE A O 1
ATOM 1470 N N . TYR A 1 192 ? -28.897 7.179 28.235 1.00 74.81 192 TYR A N 1
ATOM 1471 C CA . TYR A 1 192 ? -29.918 7.393 27.205 1.00 74.81 192 TYR A CA 1
ATOM 1472 C C . TYR A 1 192 ? -31.119 8.197 27.710 1.00 74.81 192 TYR A C 1
ATOM 1474 O O . TYR A 1 192 ? -31.662 9.010 26.961 1.00 74.81 192 TYR A O 1
ATOM 1482 N N . LEU A 1 193 ? -31.539 7.978 28.958 1.00 74.75 193 LEU A N 1
ATOM 1483 C CA . LEU A 1 193 ? -32.614 8.746 29.586 1.00 74.75 193 LEU A CA 1
ATOM 1484 C C . LEU A 1 193 ? -32.195 10.206 29.804 1.00 74.75 193 LEU A C 1
ATOM 1486 O O . LEU A 1 193 ? -32.923 11.107 29.395 1.00 74.75 193 LEU A O 1
ATOM 1490 N N . LEU A 1 194 ? -30.987 10.445 30.322 1.00 69.50 194 LEU A N 1
ATOM 1491 C CA . LEU A 1 194 ? -30.446 11.797 30.519 1.00 69.50 194 LEU A CA 1
ATOM 1492 C C . LEU A 1 194 ? -30.286 12.572 29.201 1.00 69.50 194 LEU A C 1
ATOM 1494 O O . LEU A 1 194 ? -30.570 13.768 29.129 1.00 69.50 194 LEU A O 1
ATOM 1498 N N . ALA A 1 195 ? -29.854 11.889 28.139 1.00 70.88 195 ALA A N 1
ATOM 1499 C CA . ALA A 1 195 ? -29.729 12.485 26.811 1.00 70.88 195 ALA A CA 1
ATOM 1500 C C . ALA A 1 195 ? -31.089 12.852 26.186 1.00 70.88 195 ALA A C 1
ATOM 1502 O O . ALA A 1 195 ? -31.145 13.719 25.318 1.00 70.88 195 ALA A O 1
ATOM 1503 N N . LYS A 1 196 ? -32.188 12.212 26.611 1.00 68.75 196 LYS A N 1
ATOM 1504 C CA . LYS A 1 196 ? -33.550 12.551 26.165 1.00 68.75 196 LYS A CA 1
ATOM 1505 C C . LYS A 1 196 ? -34.168 13.726 26.918 1.00 68.75 196 LYS A C 1
ATOM 1507 O O . LYS A 1 196 ? -35.028 14.383 26.354 1.00 68.75 196 LYS A O 1
ATOM 1512 N N . GLU A 1 197 ? -33.777 13.971 28.166 1.00 67.31 197 GLU A N 1
ATOM 1513 C CA . GLU A 1 197 ? -34.326 15.066 28.985 1.00 67.31 197 GLU A CA 1
ATOM 1514 C C . GLU A 1 197 ? -33.682 16.432 28.691 1.00 67.31 197 GLU A C 1
ATOM 1516 O O . GLU A 1 197 ? -34.186 17.464 29.126 1.00 67.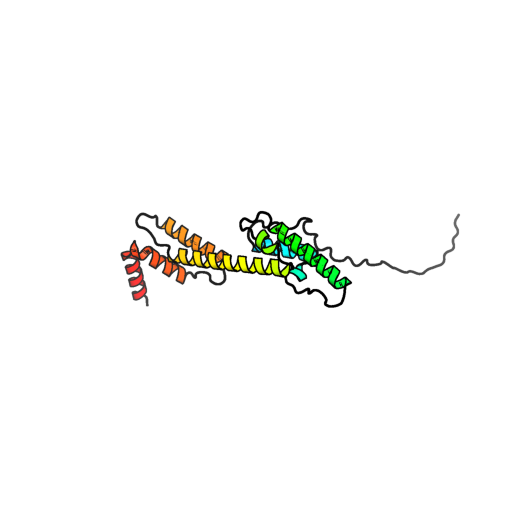31 197 GLU A O 1
ATOM 1521 N N . THR A 1 198 ? -32.565 16.450 27.963 1.00 56.53 198 THR A N 1
ATOM 1522 C CA . THR A 1 198 ? -31.771 17.654 27.657 1.00 56.53 198 THR A CA 1
ATOM 1523 C C . THR A 1 198 ? -32.012 18.221 26.249 1.00 56.53 198 THR A C 1
ATOM 1525 O O . THR A 1 198 ? -31.329 19.165 25.849 1.00 56.53 198 THR A O 1
ATOM 1528 N N . LEU A 1 199 ? -32.988 17.671 25.519 1.00 48.44 199 LEU A N 1
ATOM 1529 C CA . LEU A 1 199 ? -33.401 18.032 24.156 1.00 48.44 199 LEU A CA 1
ATOM 1530 C C . LEU A 1 199 ? -34.875 18.452 24.153 1.00 48.44 199 LEU A C 1
ATOM 1532 O O . LEU A 1 199 ? -35.195 19.437 23.451 1.00 48.44 199 LEU A O 1
#

Secondary structure (DSSP, 8-state):
----------------------------SSPPP--S-HHHHHHHHHHHHHTTT-HHHHHTSSPPPSS-HHHHHHHHHHHHHHHHHHHHHTTT-TT-HHHHHTT-SSHHHHHHHHHHHHHHHHHHHHHHHHHHHHH--PPTTS-HHHHHHHHHHHHHHHHHH-STTPPPHHHHHHHHHHHHTTTSHHHHHHHHHHHHHT-

pLDDT: mean 79.74, std 19.62, range [27.47, 95.19]

InterPro domains:
  IPR061502 Copia/RE1/RE2-like, N-terminal domain [PF14223] (46-190)

Foldseek 3Di:
DDDDDDDDDDDDDDPPPPPPDPPPPDPDPDQAAPDDDPVVNVVSLCVNLVVVVLNCQQCVVDDQDDPDPVSNVVNLVSFVVLLVSLLRNCVPPPPCLSVVQVPPDGSNVSNVVVVVVSVVVLVVVLVVLVVVLLVQADDPPDDPVVSVVVSVVSLVVSCVSDVPPRQDPVNSVVSHLVRCCVPPVVVSVVVVVVVVVVD

Organism: NCBI:txid1317063